Protein AF-A0A845ZCS6-F1 (afdb_monomer)

pLDDT: mean 83.88, std 13.84, range [45.31, 98.06]

Foldseek 3Di:
DVVVVVVVVDPPVLVVQCVVLVVVPDPVSNVVSVVCQQWDADPPDPPPDIDGPDPLVVLLVLLVVLLVLLQLQQDWDDDPNDTDRSADLLRVLLVLLQSFLDDACDPSSLVSNLVVNVVDPHPLLSSLVSLVVVLLCLLVVVCVVVVRPSLVVSCVVCVVVVHDDDSLSSSLRSNLRSVLNLLSLQVVQCVPPVSNVSSQDDQQDDPPDPSHDLCSVVVSQVSLCVVPPCSNCVRCQASLALHASPSHPCVPPDNPNGDNHNYDD

Mean predicted aligned error: 9.73 Å

Structure (mmCIF, N/CA/C/O backbone):
data_AF-A0A845ZCS6-F1
#
_entry.id   AF-A0A845ZCS6-F1
#
loop_
_atom_site.group_PDB
_atom_site.id
_atom_site.type_symbol
_atom_site.label_atom_id
_atom_site.label_alt_id
_atom_site.label_comp_id
_atom_site.label_asym_id
_atom_site.label_entity_id
_atom_site.label_seq_id
_atom_site.pdbx_PDB_ins_code
_atom_site.Cartn_x
_atom_site.Cartn_y
_atom_site.Cartn_z
_atom_site.occupancy
_atom_site.B_iso_or_equiv
_atom_site.auth_seq_id
_atom_site.auth_comp_id
_atom_site.auth_asym_id
_atom_site.auth_atom_id
_atom_site.pdbx_PDB_model_num
ATOM 1 N N . MET A 1 1 ? -34.985 2.100 16.425 1.00 49.16 1 MET A N 1
ATOM 2 C CA . MET A 1 1 ? -33.833 3.033 16.504 1.00 49.16 1 MET A CA 1
ATOM 3 C C . MET A 1 1 ? -32.557 2.268 16.850 1.00 49.16 1 MET A C 1
ATOM 5 O O . MET A 1 1 ? -32.661 1.108 17.227 1.00 49.16 1 MET A O 1
ATOM 9 N N . ILE A 1 2 ? -31.363 2.878 16.731 1.00 48.66 2 ILE A N 1
ATOM 10 C CA . ILE A 1 2 ? -30.102 2.275 17.229 1.00 48.66 2 ILE A CA 1
ATOM 11 C C . ILE A 1 2 ? -30.267 1.845 18.695 1.00 48.66 2 ILE A C 1
ATOM 13 O O . ILE A 1 2 ? -29.890 0.736 19.044 1.00 48.66 2 ILE A O 1
ATOM 17 N N . GLU A 1 3 ? -30.945 2.661 19.503 1.00 50.22 3 GLU A N 1
ATOM 18 C CA . GLU A 1 3 ? -31.277 2.382 20.907 1.00 50.22 3 GLU A CA 1
ATOM 19 C C . GLU A 1 3 ? -32.013 1.052 21.129 1.00 50.22 3 GLU A C 1
ATOM 21 O O . GLU A 1 3 ? -31.669 0.315 22.047 1.00 50.22 3 GLU A O 1
ATOM 26 N N . ASP A 1 4 ? -32.971 0.698 20.271 1.00 55.12 4 ASP A N 1
ATOM 27 C CA . ASP A 1 4 ? -33.732 -0.552 20.418 1.00 55.12 4 ASP A CA 1
ATOM 28 C C . ASP A 1 4 ? -32.855 -1.773 20.109 1.00 55.12 4 ASP A C 1
ATOM 30 O O . ASP A 1 4 ? -32.880 -2.766 20.832 1.00 55.12 4 ASP A O 1
ATOM 34 N N . ARG A 1 5 ? -31.979 -1.655 19.100 1.00 55.28 5 ARG A N 1
ATOM 35 C CA . ARG A 1 5 ? -30.993 -2.697 18.759 1.00 55.28 5 ARG A CA 1
ATOM 36 C C . ARG A 1 5 ? -29.949 -2.879 19.868 1.00 55.28 5 ARG A C 1
ATOM 38 O O . ARG A 1 5 ? -29.459 -3.987 20.070 1.00 55.28 5 ARG A O 1
ATOM 45 N N . LEU A 1 6 ? -29.626 -1.810 20.601 1.00 52.69 6 LEU A N 1
ATOM 46 C CA . LEU A 1 6 ? -28.698 -1.831 21.739 1.00 52.69 6 LEU A CA 1
ATOM 47 C C . LEU A 1 6 ? -29.296 -2.529 22.971 1.00 52.69 6 LEU A C 1
ATOM 49 O O . LEU A 1 6 ? -28.579 -3.209 23.704 1.00 52.69 6 LEU A O 1
ATOM 53 N N . LEU A 1 7 ? -30.610 -2.411 23.190 1.00 54.69 7 LEU A N 1
ATOM 54 C CA . LEU A 1 7 ? -31.315 -3.113 24.269 1.00 54.69 7 LEU A CA 1
ATOM 55 C C . LEU A 1 7 ? -31.497 -4.614 23.970 1.00 54.69 7 LEU A C 1
ATOM 57 O O . LEU A 1 7 ? -31.569 -5.425 24.900 1.00 54.69 7 LEU A O 1
ATOM 61 N N . GLU A 1 8 ? -31.534 -5.001 22.695 1.00 55.47 8 GLU A N 1
ATOM 62 C CA . GLU A 1 8 ? -31.638 -6.399 22.259 1.00 55.47 8 GLU A CA 1
ATOM 63 C C . GLU A 1 8 ? -30.312 -7.175 22.363 1.00 55.47 8 GLU A C 1
ATOM 65 O O . GLU A 1 8 ? -30.335 -8.371 22.641 1.00 55.47 8 GLU A O 1
ATOM 70 N N . GLN A 1 9 ? -29.149 -6.518 22.234 1.00 56.75 9 GLN A N 1
ATOM 71 C CA . GLN A 1 9 ? -27.824 -7.172 22.266 1.00 56.75 9 GLN A CA 1
ATOM 72 C C . GLN A 1 9 ? -27.333 -7.627 23.661 1.00 56.75 9 GLN A C 1
ATOM 74 O O . GLN A 1 9 ? -26.235 -8.164 23.786 1.00 56.75 9 GLN A O 1
ATOM 79 N N . GLY A 1 10 ? -28.142 -7.480 24.715 1.00 51.03 10 GLY A N 1
ATOM 80 C CA . GLY A 1 10 ? -27.969 -8.241 25.963 1.00 51.03 10 GLY A CA 1
ATOM 81 C C . GLY A 1 10 ? -26.904 -7.755 26.958 1.00 51.03 10 GLY A C 1
ATOM 82 O O . GLY A 1 10 ? -26.700 -8.417 27.973 1.00 51.03 10 GLY A O 1
ATOM 83 N N . CYS A 1 11 ? -26.254 -6.607 26.747 1.00 57.38 11 CYS A N 1
ATOM 84 C CA . CYS A 1 11 ? -25.285 -6.086 27.717 1.00 57.38 11 CYS A CA 1
ATOM 85 C C . CYS A 1 11 ? -26.003 -5.384 28.891 1.00 57.38 11 CYS A C 1
ATOM 87 O O . CYS A 1 11 ? -26.455 -4.244 28.769 1.00 57.38 11 CYS A O 1
ATOM 89 N N . GLN A 1 12 ? -26.152 -6.077 30.027 1.00 62.12 12 GLN A N 1
ATOM 90 C CA . GLN A 1 12 ? -26.923 -5.604 31.191 1.00 62.12 12 GLN A CA 1
ATOM 91 C C . GLN A 1 12 ? -26.378 -4.289 31.782 1.00 62.12 12 GLN A C 1
ATOM 93 O O . GLN A 1 12 ? -27.151 -3.430 32.204 1.00 62.12 12 GLN A O 1
ATOM 98 N N . GLU A 1 13 ? -25.059 -4.092 31.756 1.00 60.00 13 GLU A N 1
ATOM 99 C CA . GLU A 1 13 ? -24.417 -2.839 32.181 1.00 60.00 13 GLU A CA 1
ATOM 100 C C . GLU A 1 13 ? -24.820 -1.651 31.301 1.00 60.00 13 GLU A C 1
ATOM 102 O O . GLU A 1 13 ? -25.042 -0.547 31.800 1.00 60.00 13 GLU A O 1
ATOM 107 N N . LEU A 1 14 ? -24.994 -1.886 29.998 1.00 59.12 14 LEU A N 1
ATOM 108 C CA . LEU A 1 14 ? -25.388 -0.859 29.042 1.00 59.12 14 LEU A CA 1
ATOM 109 C C . LEU A 1 14 ? -26.849 -0.437 29.221 1.00 59.12 14 LEU A C 1
ATOM 111 O O . LEU A 1 14 ? -27.163 0.751 29.149 1.00 59.12 14 LEU A O 1
ATOM 115 N N . LYS A 1 15 ? -27.734 -1.400 29.514 1.00 64.75 15 LYS A N 1
ATOM 116 C CA . LYS A 1 15 ? -29.134 -1.114 29.868 1.00 64.75 15 LYS A CA 1
ATOM 117 C C . LYS A 1 15 ? -29.203 -0.192 31.078 1.00 64.75 15 LYS A C 1
ATOM 119 O O . LYS A 1 15 ? -29.859 0.844 31.018 1.00 64.75 15 LYS A O 1
ATOM 124 N N . ASN A 1 16 ? -28.438 -0.515 32.120 1.00 67.69 16 ASN A N 1
ATOM 125 C CA . ASN A 1 16 ? -28.387 0.279 33.344 1.00 67.69 16 ASN A CA 1
ATOM 126 C C . ASN A 1 16 ? -27.821 1.690 33.098 1.00 67.69 16 ASN A C 1
ATOM 128 O O . ASN A 1 16 ? -28.324 2.659 33.663 1.00 67.69 16 ASN A O 1
ATOM 132 N N . LEU A 1 17 ? -26.801 1.838 32.243 1.00 64.94 17 LEU A N 1
ATOM 133 C CA . LEU A 1 17 ? -26.241 3.146 31.877 1.00 64.94 17 LEU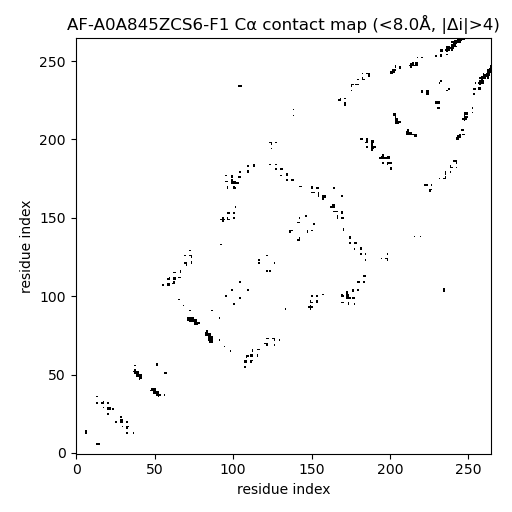 A CA 1
ATOM 134 C C . LEU A 1 17 ? -27.237 4.016 31.097 1.00 64.94 17 LEU A C 1
ATOM 136 O O . LEU A 1 17 ? -27.381 5.200 31.405 1.00 64.94 17 LEU A O 1
ATOM 140 N N . ILE A 1 18 ? -27.950 3.440 30.124 1.00 65.75 18 ILE A N 1
ATOM 141 C CA . ILE A 1 18 ? -28.957 4.153 29.324 1.00 65.75 18 ILE A CA 1
ATOM 142 C C . ILE A 1 18 ? -30.169 4.534 30.187 1.00 65.75 18 ILE A C 1
ATOM 144 O O . ILE A 1 18 ? -30.660 5.660 30.093 1.00 65.75 18 ILE A O 1
ATOM 148 N N . GLU A 1 19 ? -30.640 3.640 31.059 1.00 70.00 19 GLU A N 1
ATOM 149 C CA . GLU A 1 19 ? -31.747 3.929 31.979 1.00 70.00 19 GLU A CA 1
ATOM 150 C C . GLU A 1 19 ? -31.380 5.021 32.992 1.00 70.00 19 GLU A C 1
ATOM 152 O O . GLU A 1 19 ? -32.146 5.971 33.169 1.00 70.00 19 GLU A O 1
ATOM 157 N N . ASN A 1 20 ? -30.179 4.966 33.577 1.00 67.94 20 ASN A N 1
ATOM 158 C CA . ASN A 1 20 ? -29.684 6.016 34.472 1.00 67.94 20 ASN A CA 1
ATOM 159 C C . ASN A 1 20 ? -29.507 7.361 33.748 1.00 67.94 20 ASN A C 1
ATOM 161 O O . ASN A 1 20 ? -29.793 8.418 34.312 1.00 67.94 20 ASN A O 1
ATOM 165 N N . ALA A 1 21 ? -29.061 7.355 32.490 1.00 63.81 21 ALA A N 1
ATOM 166 C CA . ALA A 1 21 ? -28.960 8.568 31.683 1.00 63.81 21 ALA A CA 1
ATOM 167 C C . ALA A 1 21 ? -30.337 9.192 31.397 1.00 63.81 21 ALA A C 1
ATOM 169 O O . ALA A 1 21 ? -30.488 10.411 31.500 1.00 63.81 21 ALA A O 1
ATOM 170 N N . ARG A 1 22 ? -31.354 8.365 31.106 1.00 66.00 22 ARG A N 1
ATOM 171 C CA . ARG A 1 22 ? -32.746 8.801 30.892 1.00 66.00 22 ARG A CA 1
ATOM 172 C C . ARG A 1 22 ? -33.368 9.396 32.157 1.00 66.00 22 ARG A C 1
ATOM 174 O O . ARG A 1 22 ? -34.049 10.415 32.074 1.00 66.00 22 ARG A O 1
ATOM 181 N N . GLN A 1 23 ? -33.097 8.811 33.326 1.00 68.38 23 GLN A N 1
ATOM 182 C CA . GLN A 1 23 ? -33.594 9.324 34.610 1.00 68.38 23 GLN A CA 1
ATOM 183 C C . GLN A 1 23 ? -33.009 10.694 34.977 1.00 68.38 23 GLN A C 1
ATOM 185 O O . GLN A 1 23 ? -33.687 11.503 35.605 1.00 68.38 23 GLN A O 1
ATOM 190 N N . ASN A 1 24 ? -31.780 10.989 34.546 1.00 61.97 24 ASN A N 1
ATOM 191 C CA . ASN A 1 24 ? -31.097 12.237 34.882 1.00 61.97 24 ASN A CA 1
ATOM 192 C C . ASN A 1 24 ? -31.480 13.443 33.996 1.00 61.97 24 ASN A C 1
ATOM 194 O O . ASN A 1 24 ? -30.975 14.534 34.248 1.00 61.97 24 ASN A O 1
ATOM 198 N N . GLN A 1 25 ? -32.341 13.273 32.976 1.00 57.94 25 GLN A N 1
ATOM 199 C CA . GLN A 1 25 ? -32.873 14.319 32.067 1.00 57.94 25 GLN A CA 1
ATOM 200 C C . GLN A 1 25 ? -31.844 15.283 31.433 1.00 57.94 25 GLN A C 1
ATOM 202 O O . GLN A 1 25 ? -32.216 16.296 30.842 1.00 57.94 25 GLN A O 1
ATOM 207 N N . ARG A 1 26 ? -30.543 14.989 31.510 1.00 58.66 26 ARG A N 1
ATOM 208 C CA . ARG A 1 26 ? -29.494 15.779 30.861 1.00 58.66 26 ARG A CA 1
ATOM 209 C C . ARG A 1 26 ? -29.218 15.190 29.489 1.00 58.66 26 ARG A C 1
ATOM 211 O O . ARG A 1 26 ? -28.851 14.022 29.388 1.00 58.66 26 ARG A O 1
ATOM 218 N N . GLU A 1 27 ? -29.323 16.015 28.454 1.00 56.91 27 GLU A N 1
ATOM 219 C CA . GLU A 1 27 ? -28.954 15.662 27.075 1.00 56.91 27 GLU A CA 1
ATOM 220 C C . GLU A 1 27 ? -27.529 15.077 26.995 1.00 56.91 27 GLU A C 1
ATOM 222 O O . GLU A 1 27 ? -27.272 14.117 26.266 1.00 56.91 27 GLU A O 1
ATOM 227 N N . ASP A 1 28 ? -26.621 15.589 27.831 1.00 59.78 28 ASP A N 1
ATOM 228 C CA . ASP A 1 28 ? -25.241 15.109 27.948 1.00 59.78 28 ASP A CA 1
ATOM 229 C C . ASP A 1 28 ? -25.134 13.716 28.577 1.00 59.78 28 ASP A C 1
ATOM 231 O O . ASP A 1 28 ? -24.205 12.978 28.274 1.00 59.78 28 ASP A O 1
ATOM 235 N N . GLY A 1 29 ? -26.081 13.314 29.431 1.00 59.41 29 GLY A N 1
ATOM 236 C CA . GLY A 1 29 ? -26.076 11.993 30.062 1.00 59.41 29 GLY A CA 1
ATOM 237 C C . GLY A 1 29 ? -26.250 10.874 29.038 1.00 59.41 29 GLY A C 1
ATOM 238 O O . GLY A 1 29 ? -25.546 9.867 29.091 1.00 59.41 29 GLY A O 1
ATOM 239 N N . LEU A 1 30 ? -27.141 11.080 28.066 1.00 61.28 30 LEU A N 1
ATOM 240 C CA . LEU A 1 30 ? -27.406 10.113 27.001 1.00 61.28 30 LEU A CA 1
ATOM 241 C C . LEU A 1 30 ? -26.268 10.097 25.970 1.00 61.28 30 LEU A C 1
ATOM 243 O O . LEU A 1 30 ? -25.826 9.025 25.564 1.00 61.28 30 LEU A O 1
ATOM 247 N N . LYS A 1 31 ? -25.716 11.271 25.626 1.00 61.12 31 LYS A N 1
ATOM 248 C CA . LYS A 1 31 ? -24.507 11.387 24.788 1.00 61.12 31 LYS A CA 1
ATOM 249 C C . LYS A 1 31 ? -23.294 10.712 25.432 1.00 61.12 31 LYS A C 1
ATOM 251 O O . LYS A 1 31 ? -22.581 9.987 24.748 1.00 61.12 31 LYS A O 1
ATOM 256 N N . ASN A 1 32 ? -23.090 10.883 26.737 1.00 63.47 32 ASN A N 1
ATOM 257 C CA . ASN A 1 32 ? -21.997 10.249 27.475 1.00 63.47 32 ASN A CA 1
ATOM 258 C C . ASN A 1 32 ? -22.188 8.731 27.603 1.00 63.47 32 ASN A C 1
ATOM 260 O O . ASN A 1 32 ? -21.217 7.990 27.480 1.00 63.47 32 ASN A O 1
ATOM 264 N N . ALA A 1 33 ? -23.423 8.253 27.789 1.00 61.66 33 ALA A N 1
ATOM 265 C CA . ALA A 1 33 ? -23.728 6.821 27.796 1.00 61.66 33 ALA A CA 1
ATOM 266 C C . ALA A 1 33 ? -23.506 6.177 26.415 1.00 61.66 33 ALA A C 1
ATOM 268 O O . ALA A 1 33 ? -22.951 5.086 26.325 1.00 61.66 33 ALA A O 1
ATOM 269 N N . LEU A 1 34 ? -23.874 6.872 25.333 1.00 62.75 34 LEU A N 1
ATOM 270 C CA . LEU A 1 34 ? -23.574 6.439 23.967 1.00 62.75 34 LEU A CA 1
ATOM 271 C C . LEU A 1 34 ? -22.069 6.488 23.679 1.00 62.75 34 LEU A C 1
ATOM 273 O O . LEU A 1 34 ? -21.539 5.557 23.084 1.00 62.75 34 LEU A O 1
ATOM 277 N N . ALA A 1 35 ? -21.352 7.517 24.138 1.00 61.97 35 ALA A N 1
ATOM 278 C CA . ALA A 1 35 ? -19.895 7.581 24.022 1.00 61.97 35 ALA A CA 1
ATOM 279 C C . ALA A 1 35 ? -19.223 6.406 24.750 1.00 61.97 35 ALA A C 1
ATOM 281 O O . ALA A 1 35 ? -18.331 5.781 24.186 1.00 61.97 35 ALA A O 1
ATOM 282 N N . ALA A 1 36 ? -19.713 6.037 25.938 1.00 61.94 36 ALA A N 1
ATOM 283 C CA . ALA A 1 36 ? -19.264 4.864 26.686 1.00 61.94 36 ALA A CA 1
ATOM 284 C C . ALA A 1 36 ? -19.599 3.522 26.007 1.00 61.94 36 ALA A C 1
ATOM 286 O O . ALA A 1 36 ? -19.046 2.510 26.403 1.00 61.94 36 ALA A O 1
ATOM 287 N N . PHE A 1 37 ? -20.465 3.483 24.986 1.00 63.19 37 PHE A N 1
ATOM 288 C CA . PHE A 1 37 ? -20.649 2.289 24.149 1.00 63.19 37 PHE A CA 1
ATOM 289 C C . PHE A 1 37 ? -19.567 2.158 23.080 1.00 63.19 37 PHE A C 1
ATOM 291 O O . PHE A 1 37 ? -19.244 1.055 22.662 1.00 63.19 37 PHE A O 1
ATOM 298 N N . TYR A 1 38 ? -19.023 3.280 22.611 1.00 61.19 38 TYR A N 1
ATOM 299 C CA . TYR A 1 38 ? -17.992 3.284 21.579 1.00 61.19 38 TYR A CA 1
ATOM 300 C C . TYR A 1 38 ? -16.592 3.313 22.160 1.00 61.19 38 TYR A C 1
ATOM 302 O O . TYR A 1 38 ? -15.682 2.871 21.475 1.00 61.19 38 TYR A O 1
ATOM 310 N N . LEU A 1 39 ? -16.416 3.807 23.384 1.00 64.81 39 LEU A N 1
ATOM 311 C CA . LEU A 1 39 ? -15.125 4.111 23.982 1.00 64.81 39 LEU A CA 1
ATOM 312 C C . LEU A 1 39 ? -14.966 3.453 25.361 1.00 64.81 39 LEU A C 1
ATOM 314 O O . LEU A 1 39 ? -15.737 3.739 26.275 1.00 64.81 39 LEU A O 1
ATOM 318 N N . LYS A 1 40 ? -13.939 2.616 25.532 1.00 66.06 40 LYS A N 1
ATOM 319 C CA . LYS A 1 40 ? -13.496 2.078 26.827 1.00 66.06 40 LYS A CA 1
ATOM 320 C C . LYS A 1 40 ? -12.157 2.681 27.230 1.00 66.06 40 LYS A C 1
ATOM 322 O O . LYS A 1 40 ? -11.386 3.134 26.387 1.00 66.06 40 LYS A O 1
ATOM 327 N N . LYS A 1 41 ? -11.841 2.661 28.522 1.00 61.72 41 LYS A N 1
ATOM 328 C CA . LYS A 1 41 ? -10.481 2.960 28.982 1.00 61.72 41 LYS A CA 1
ATOM 329 C C . LYS A 1 41 ? -9.548 1.852 28.485 1.00 61.72 41 LYS A C 1
ATOM 331 O O . LYS A 1 41 ? -9.890 0.679 28.622 1.00 61.72 41 LYS A O 1
ATOM 336 N N . SER A 1 42 ? -8.403 2.215 27.913 1.00 57.47 42 SER A N 1
ATOM 337 C CA . SER A 1 42 ? -7.393 1.220 27.542 1.00 57.47 42 SER A CA 1
ATOM 338 C C . SER A 1 42 ? -6.891 0.501 28.795 1.00 57.47 42 SER A C 1
ATOM 340 O O . SER A 1 42 ? -6.571 1.141 29.799 1.00 57.47 42 SER A O 1
ATOM 342 N N . GLU A 1 43 ? -6.829 -0.828 28.743 1.00 56.47 43 GLU A N 1
ATOM 343 C CA . GLU A 1 43 ? -6.300 -1.653 29.840 1.00 56.47 43 GLU A CA 1
ATOM 344 C C . GLU A 1 43 ? -4.764 -1.648 29.877 1.00 56.47 43 GLU A C 1
ATOM 346 O O . GLU A 1 43 ? -4.167 -1.997 30.894 1.00 56.47 43 GLU A O 1
ATOM 351 N N . THR A 1 44 ? -4.117 -1.236 28.782 1.00 53.09 44 THR A N 1
ATOM 352 C CA . THR A 1 44 ? -2.680 -1.429 28.545 1.00 53.09 44 THR A CA 1
ATOM 353 C C . THR A 1 44 ? -1.877 -0.130 28.445 1.00 53.09 44 THR A C 1
ATOM 355 O O . THR A 1 44 ? -0.652 -0.180 28.547 1.00 53.09 44 THR A O 1
ATOM 358 N N . ALA A 1 45 ? -2.518 1.035 28.296 1.00 50.59 45 ALA A N 1
ATOM 359 C CA . ALA A 1 45 ? -1.831 2.323 28.163 1.00 50.59 45 ALA A CA 1
ATOM 360 C C . ALA A 1 45 ? -1.935 3.217 29.418 1.00 50.59 45 ALA A C 1
ATOM 362 O O . ALA A 1 45 ? -2.942 3.241 30.127 1.00 50.59 45 ALA A O 1
ATOM 363 N N . THR A 1 46 ? -0.869 3.977 29.689 1.00 49.91 46 THR A N 1
ATOM 364 C CA . THR A 1 46 ? -0.783 4.949 30.791 1.00 49.91 46 THR A CA 1
ATOM 365 C C . THR A 1 46 ? -1.787 6.102 30.618 1.00 49.91 46 THR A C 1
ATOM 367 O O . THR A 1 46 ? -2.210 6.417 29.511 1.00 49.91 46 THR A O 1
ATOM 370 N N . ASN A 1 47 ? -2.208 6.678 31.754 1.00 45.31 47 ASN A N 1
ATOM 371 C CA . ASN A 1 47 ? -3.336 7.606 31.960 1.00 45.31 47 ASN A CA 1
ATOM 372 C C . ASN A 1 47 ? -3.868 8.396 30.737 1.00 45.31 47 ASN A C 1
ATOM 374 O O . ASN A 1 47 ? -3.143 9.168 30.119 1.00 45.31 47 ASN A O 1
ATOM 378 N N . ASN A 1 48 ? -5.196 8.311 30.543 1.00 55.94 48 ASN A N 1
ATOM 379 C CA . ASN A 1 48 ? -6.056 8.996 29.553 1.00 55.94 48 ASN A CA 1
ATOM 380 C C . ASN A 1 48 ? -6.131 8.410 28.130 1.00 55.94 48 ASN A C 1
ATOM 382 O O . ASN A 1 48 ? -6.688 9.049 27.239 1.00 55.94 48 ASN A O 1
ATOM 386 N N . SER A 1 49 ? -5.671 7.182 27.909 1.00 56.62 49 SER A N 1
ATOM 387 C CA . SER A 1 49 ? -5.910 6.442 26.665 1.00 56.62 49 SER A CA 1
ATOM 388 C C . SER A 1 49 ? -7.325 5.847 26.603 1.00 56.62 49 SER A C 1
ATOM 390 O O . SER A 1 49 ? -7.841 5.263 27.564 1.00 56.62 49 SER A O 1
ATOM 392 N N . VAL A 1 50 ? -7.955 5.996 25.439 1.00 63.12 50 VAL A N 1
ATOM 393 C CA . VAL A 1 50 ? -9.312 5.525 25.154 1.00 63.12 50 VAL A CA 1
ATOM 394 C C . VAL A 1 50 ? -9.259 4.591 23.945 1.00 63.12 50 VAL A C 1
ATOM 396 O O . VAL A 1 50 ? -8.636 4.920 22.940 1.00 63.12 50 VAL A O 1
ATOM 399 N N . GLU A 1 51 ? -9.892 3.428 24.045 1.00 62.78 51 GLU A N 1
ATOM 400 C CA . GLU A 1 51 ? -9.991 2.413 22.992 1.00 62.78 51 GLU A CA 1
ATOM 401 C C . GLU A 1 51 ? -11.423 2.296 22.486 1.00 62.78 51 GLU A C 1
ATOM 403 O O . GLU A 1 51 ? -12.368 2.518 23.241 1.00 62.78 51 GLU A O 1
ATOM 408 N N . PHE A 1 52 ? -11.604 1.880 21.232 1.00 67.56 52 PHE A N 1
ATOM 409 C CA . PHE A 1 52 ? -12.941 1.574 20.740 1.00 67.56 52 PHE A CA 1
ATOM 410 C C . PHE A 1 52 ? -13.458 0.242 21.308 1.00 67.56 52 PHE A C 1
ATOM 412 O O . PHE A 1 52 ? -12.744 -0.759 21.302 1.00 67.56 52 PHE A O 1
ATOM 419 N N . PHE A 1 53 ? -14.717 0.197 21.746 1.00 64.31 53 PHE A N 1
ATOM 420 C CA . PHE A 1 53 ? -15.394 -1.045 22.157 1.00 64.31 53 PHE A CA 1
ATOM 421 C C . PHE A 1 53 ? -15.579 -2.017 20.986 1.00 64.31 53 PHE A C 1
ATOM 423 O O . PHE A 1 53 ? -15.452 -3.229 21.151 1.00 64.31 53 PHE A O 1
ATOM 430 N N . HIS A 1 54 ? -15.857 -1.484 19.793 1.00 69.62 54 HIS A N 1
ATOM 431 C CA . HIS A 1 54 ? -16.039 -2.270 18.577 1.00 69.62 54 HIS A CA 1
ATOM 432 C C . HIS A 1 54 ? -14.887 -2.035 17.604 1.00 69.62 54 HIS A C 1
ATOM 434 O O . HIS A 1 54 ? -14.764 -0.953 17.028 1.00 69.62 54 HIS A O 1
ATOM 440 N N . LYS A 1 55 ? -14.083 -3.082 17.375 1.00 75.88 55 LYS A N 1
ATOM 441 C CA . LYS A 1 55 ? -12.966 -3.083 16.416 1.00 75.88 55 LYS A CA 1
ATOM 442 C C . LYS A 1 55 ? -13.398 -2.576 15.031 1.00 75.88 55 LYS A C 1
ATOM 444 O O . LYS A 1 55 ? -12.786 -1.652 14.507 1.00 75.88 55 LYS A O 1
ATOM 449 N N . SER A 1 56 ? -14.520 -3.083 14.520 1.00 77.19 56 SER A N 1
ATOM 450 C CA . SER A 1 56 ? -15.081 -2.705 13.215 1.00 77.19 56 SER A CA 1
ATOM 451 C C . SER A 1 56 ? -15.451 -1.227 13.095 1.00 77.19 56 SER A C 1
ATOM 453 O O . SER A 1 56 ? -15.358 -0.653 12.013 1.00 77.19 56 SER A O 1
ATOM 455 N N . PHE A 1 57 ? -15.851 -0.585 14.196 1.00 79.44 57 PHE A N 1
ATOM 456 C CA . PHE A 1 57 ? -16.157 0.843 14.192 1.00 79.44 57 PHE A CA 1
ATOM 457 C C . PHE A 1 57 ? -14.883 1.689 14.104 1.00 79.44 57 PHE A C 1
ATOM 459 O O . PHE A 1 57 ? -14.841 2.650 13.339 1.00 79.44 57 PHE A O 1
ATOM 466 N N . GLY A 1 58 ? -13.827 1.304 14.829 1.00 78.69 58 GLY A N 1
ATOM 467 C CA . GLY A 1 58 ? -12.512 1.939 14.708 1.00 78.69 58 GLY A CA 1
ATOM 468 C C . GLY A 1 58 ? -11.927 1.799 13.298 1.00 78.69 58 GLY A C 1
ATOM 469 O O . GLY A 1 58 ? -11.435 2.776 12.740 1.00 78.69 58 GLY A O 1
ATOM 470 N N . GLU A 1 59 ? -12.054 0.615 12.693 1.00 87.56 59 GLU A N 1
ATOM 471 C CA . GLU A 1 59 ? -11.633 0.345 11.310 1.00 87.56 59 GLU A CA 1
ATOM 472 C C . GLU A 1 59 ? -12.401 1.201 10.295 1.00 87.56 59 GLU A C 1
ATOM 474 O O . GLU A 1 59 ? -11.798 1.805 9.409 1.00 87.56 59 GLU A O 1
ATOM 479 N N . PHE A 1 60 ? -13.720 1.330 10.462 1.00 87.62 60 PHE A N 1
ATOM 480 C CA . PHE A 1 60 ? -14.540 2.205 9.627 1.00 87.62 60 PHE A CA 1
ATOM 481 C C . PHE A 1 60 ? -14.145 3.685 9.759 1.00 87.62 60 PHE A C 1
ATOM 483 O O . PHE A 1 60 ? -14.043 4.388 8.755 1.00 87.62 60 PHE A O 1
ATOM 490 N N . LEU A 1 61 ? -13.908 4.178 10.982 1.00 84.56 61 LEU A N 1
ATOM 491 C CA . LEU A 1 61 ? -13.473 5.562 11.199 1.00 84.56 61 LEU A CA 1
ATOM 492 C C . LEU A 1 61 ? -12.080 5.826 10.617 1.00 84.56 61 LEU A C 1
ATOM 494 O O . LEU A 1 61 ? -11.857 6.897 10.054 1.00 84.56 61 LEU A O 1
ATOM 498 N N . CYS A 1 62 ? -11.173 4.851 10.718 1.00 87.81 62 CYS A N 1
ATOM 499 C CA . CYS A 1 62 ? -9.868 4.890 10.064 1.00 87.81 62 CYS A CA 1
ATOM 500 C C . CYS A 1 62 ? -10.038 5.046 8.546 1.00 87.81 62 CYS A C 1
ATOM 502 O O . CYS A 1 62 ? -9.563 6.027 7.978 1.00 87.81 62 CYS A O 1
ATOM 504 N N . ALA A 1 63 ? -10.819 4.163 7.916 1.00 92.00 63 ALA A N 1
ATOM 505 C CA . ALA A 1 63 ? -11.109 4.228 6.487 1.00 92.00 63 ALA A CA 1
ATOM 506 C C . ALA A 1 63 ? -11.735 5.569 6.075 1.00 92.00 63 ALA A C 1
ATOM 508 O O . ALA A 1 63 ? -11.285 6.193 5.118 1.00 92.00 63 ALA A O 1
ATOM 509 N N . LYS A 1 64 ? -12.721 6.068 6.830 1.00 89.81 64 LYS A N 1
ATOM 510 C CA . LYS A 1 64 ? -13.342 7.373 6.566 1.00 89.81 64 LYS A CA 1
ATOM 511 C C . LYS A 1 64 ? -12.323 8.510 6.605 1.00 89.81 64 LYS A C 1
ATOM 513 O O . LYS A 1 64 ? -12.309 9.342 5.704 1.00 89.81 64 LYS A O 1
ATOM 518 N N . ARG A 1 65 ? -11.447 8.527 7.614 1.00 89.38 65 ARG A N 1
ATOM 519 C CA . ARG A 1 65 ? -10.389 9.536 7.714 1.00 89.38 65 ARG A CA 1
ATOM 520 C C . ARG A 1 65 ? -9.426 9.464 6.530 1.00 89.38 65 ARG A C 1
ATOM 522 O O . ARG A 1 65 ? -8.964 10.500 6.063 1.00 89.38 65 ARG A O 1
ATOM 529 N N . MET A 1 66 ? -9.111 8.263 6.052 1.00 92.81 66 MET A N 1
ATOM 530 C CA . MET A 1 66 ? -8.249 8.088 4.884 1.00 92.81 66 MET A CA 1
ATOM 531 C C . MET A 1 66 ? -8.896 8.668 3.624 1.00 92.81 66 MET A C 1
ATOM 533 O O . MET A 1 66 ? -8.237 9.433 2.930 1.00 92.81 66 MET A O 1
ATOM 537 N N . VAL A 1 67 ? -10.179 8.390 3.373 1.00 93.44 67 VAL A N 1
ATOM 538 C CA . VAL A 1 67 ? -10.923 8.914 2.209 1.00 93.44 67 VAL A CA 1
ATOM 539 C C . VAL A 1 67 ? -10.866 10.436 2.140 1.00 93.44 67 VAL A C 1
ATOM 541 O O . VAL A 1 67 ? -10.515 10.959 1.091 1.00 93.44 67 VAL A O 1
ATOM 544 N N . GLU A 1 68 ? -11.108 11.126 3.259 1.00 88.81 68 GLU A N 1
ATOM 545 C CA . GLU A 1 68 ? -11.046 12.597 3.325 1.00 88.81 68 GLU A CA 1
ATOM 546 C C . GLU A 1 68 ? -9.689 13.141 2.846 1.00 88.81 68 GLU A C 1
ATOM 548 O O . GLU A 1 68 ? -9.630 14.156 2.167 1.00 88.81 68 GLU A O 1
ATOM 553 N N . ASN A 1 69 ? -8.581 12.463 3.169 1.00 88.62 69 ASN A N 1
ATOM 554 C CA . ASN A 1 69 ? -7.257 12.902 2.715 1.00 88.62 69 ASN A CA 1
ATOM 555 C C . ASN A 1 69 ? -6.991 12.497 1.256 1.00 88.62 69 ASN A C 1
ATOM 557 O O . ASN A 1 69 ? -6.336 13.231 0.526 1.00 88.62 69 ASN A O 1
ATOM 561 N N . LEU A 1 70 ? -7.477 11.331 0.814 1.00 92.75 70 LEU A N 1
ATOM 562 C CA . LEU A 1 70 ? -7.309 10.875 -0.571 1.00 92.75 70 LEU A CA 1
ATOM 563 C C . LEU A 1 70 ? -8.153 11.702 -1.558 1.00 92.75 70 LEU A C 1
ATOM 565 O O . LEU A 1 70 ? -7.753 11.845 -2.713 1.00 92.75 70 LEU A O 1
ATOM 569 N N . GLU A 1 71 ? -9.274 12.275 -1.112 1.00 90.06 71 GLU A N 1
ATOM 570 C CA . GLU A 1 71 ? -10.084 13.244 -1.863 1.00 90.06 71 GLU A CA 1
ATOM 571 C C . GLU A 1 71 ? -9.253 14.459 -2.278 1.00 90.06 71 GLU A C 1
ATOM 573 O O . GLU A 1 71 ? -9.129 14.728 -3.481 1.00 90.06 71 GLU A O 1
ATOM 578 N N . ASP A 1 72 ? -8.578 15.089 -1.312 1.00 87.50 72 ASP A N 1
ATOM 579 C CA . ASP A 1 72 ? -7.703 16.248 -1.523 1.00 87.50 72 ASP A CA 1
ATOM 580 C C . ASP A 1 72 ? -6.593 15.963 -2.554 1.00 87.50 72 ASP A C 1
ATOM 582 O O . ASP A 1 72 ? -6.192 16.842 -3.326 1.00 87.50 72 ASP A O 1
ATOM 586 N N . LEU A 1 73 ? -6.104 14.715 -2.626 1.00 89.00 73 LEU A N 1
ATOM 587 C CA . LEU A 1 73 ? -5.090 14.312 -3.607 1.00 89.00 73 LEU A CA 1
ATOM 588 C C . LEU A 1 73 ? -5.607 14.348 -5.052 1.00 89.00 73 LEU A C 1
ATOM 590 O O . LEU A 1 73 ? -4.803 14.388 -5.987 1.00 89.00 73 LEU A O 1
ATOM 594 N N . THR A 1 74 ? -6.917 14.318 -5.275 1.00 89.62 74 THR A N 1
ATOM 595 C CA . THR A 1 74 ? -7.490 14.304 -6.630 1.00 89.62 74 THR A CA 1
ATOM 596 C C . THR A 1 74 ? -7.961 15.668 -7.113 1.00 89.62 74 THR A C 1
ATOM 598 O O . THR A 1 74 ? -8.186 15.849 -8.318 1.00 89.62 74 THR A O 1
ATOM 601 N N . GLU A 1 75 ? -8.059 16.642 -6.209 1.00 87.44 75 GLU A N 1
ATOM 602 C CA . GLU A 1 75 ? -8.518 17.981 -6.538 1.00 87.44 75 GLU A CA 1
ATOM 603 C C . GLU A 1 75 ? -7.527 18.714 -7.447 1.00 87.44 75 GLU A C 1
ATOM 605 O O . GLU A 1 75 ? -6.302 18.688 -7.275 1.00 87.44 75 GLU A O 1
ATOM 610 N N . LYS A 1 76 ? -8.076 19.398 -8.452 1.00 84.25 76 LYS A N 1
ATOM 611 C CA . LYS A 1 76 ? -7.321 20.231 -9.388 1.00 84.25 76 LYS A CA 1
ATOM 612 C C . LYS A 1 76 ? -7.740 21.677 -9.201 1.00 84.25 76 LYS A C 1
ATOM 614 O O . LYS A 1 76 ? -8.924 21.978 -9.087 1.00 84.25 76 LYS A O 1
ATOM 619 N N . THR A 1 77 ? -6.765 22.573 -9.225 1.00 78.31 77 THR A N 1
ATOM 620 C CA . THR A 1 77 ? -6.996 24.013 -9.258 1.00 78.31 77 THR A CA 1
ATOM 621 C C . THR A 1 77 ? -6.622 24.567 -10.620 1.00 78.31 77 THR A C 1
ATOM 623 O O . THR A 1 77 ? -5.589 24.220 -11.195 1.00 78.31 77 THR A O 1
ATOM 626 N N . GLU A 1 78 ? -7.461 25.462 -11.128 1.00 75.00 78 GLU A N 1
ATOM 627 C CA . GLU A 1 78 ? -7.151 26.251 -12.310 1.00 75.00 78 GLU A CA 1
ATOM 628 C C . GLU A 1 78 ? -6.681 27.636 -11.886 1.00 75.00 78 GLU A C 1
ATOM 630 O O . GLU A 1 78 ? -7.412 28.416 -11.273 1.00 75.00 78 GLU A O 1
ATOM 635 N N . ARG A 1 79 ? -5.432 27.963 -12.219 1.00 69.00 79 ARG A N 1
ATOM 636 C CA . ARG A 1 79 ? -4.902 29.320 -12.075 1.00 69.00 79 ARG A CA 1
ATOM 637 C C . ARG A 1 79 ? -4.269 29.735 -13.391 1.00 69.00 79 ARG A C 1
ATOM 639 O O . ARG A 1 79 ? -3.337 29.097 -13.866 1.00 69.00 79 ARG A O 1
ATOM 646 N N . ARG A 1 80 ? -4.760 30.839 -13.968 1.00 69.88 80 ARG A N 1
ATOM 647 C CA . ARG A 1 80 ? -4.221 31.446 -15.204 1.00 69.88 80 ARG A CA 1
ATOM 648 C C . ARG A 1 80 ? -4.152 30.468 -16.396 1.00 69.88 80 ARG A C 1
ATOM 650 O O . ARG A 1 80 ? -3.184 30.489 -17.146 1.00 69.88 80 ARG A O 1
ATOM 657 N N . GLY A 1 81 ? -5.158 29.605 -16.555 1.00 71.56 81 GLY A N 1
ATOM 658 C CA . GLY A 1 81 ? -5.226 28.629 -17.653 1.00 71.56 81 GLY A CA 1
ATOM 659 C C . GLY A 1 81 ? -4.323 27.398 -17.494 1.00 71.56 81 GLY A C 1
ATOM 660 O O . GLY A 1 81 ? -4.327 26.542 -18.371 1.00 71.56 81 GLY A O 1
ATOM 661 N N . GLN A 1 82 ? -3.573 27.283 -16.391 1.00 72.00 82 GLN A N 1
ATOM 662 C CA . GLN A 1 82 ? -2.863 26.057 -16.022 1.00 72.00 82 GLN A CA 1
ATOM 663 C C . GLN A 1 82 ? -3.674 25.273 -14.989 1.00 72.00 82 GLN A C 1
ATOM 665 O O . GLN A 1 82 ? -4.049 25.806 -13.940 1.00 72.00 82 GLN A O 1
ATOM 670 N N . VAL A 1 83 ? -3.920 24.001 -15.303 1.00 75.06 83 VAL A N 1
ATOM 671 C CA . VAL A 1 83 ? -4.550 23.026 -14.412 1.00 75.06 83 VAL A CA 1
ATOM 672 C C . VAL A 1 83 ? -3.441 22.340 -13.618 1.00 75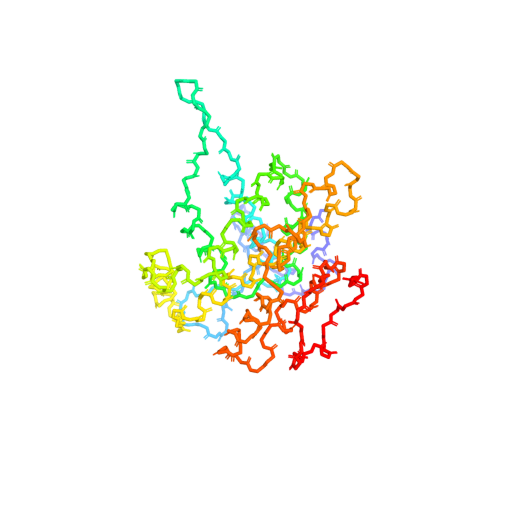.06 83 VAL A C 1
ATOM 674 O O . VAL A 1 83 ? -2.686 21.547 -14.176 1.00 75.06 83 VAL A O 1
ATOM 677 N N . ASN A 1 84 ? -3.347 22.629 -12.323 1.00 81.44 84 ASN A N 1
ATOM 678 C CA . ASN A 1 84 ? -2.402 21.979 -11.414 1.00 81.44 84 ASN A CA 1
ATOM 679 C C . ASN A 1 84 ? -3.162 21.202 -10.340 1.00 81.44 84 ASN A C 1
ATOM 681 O O . ASN A 1 84 ? -4.279 21.569 -9.977 1.00 81.44 84 ASN A O 1
ATOM 685 N N . TYR A 1 85 ? -2.558 20.147 -9.795 1.00 84.75 85 TYR A N 1
ATOM 686 C CA . TYR A 1 85 ? -3.110 19.504 -8.603 1.00 84.75 85 TYR A CA 1
ATOM 687 C C . TYR A 1 85 ? -3.100 20.479 -7.424 1.00 84.75 85 TYR A C 1
ATOM 689 O O . TYR A 1 85 ? -2.159 21.260 -7.269 1.00 84.75 85 TYR A O 1
ATOM 697 N N . PHE A 1 86 ? -4.157 20.444 -6.612 1.00 83.50 86 PHE A N 1
ATOM 698 C CA . PHE A 1 86 ? -4.230 21.213 -5.371 1.00 83.50 86 PHE A CA 1
ATOM 699 C C . PHE A 1 86 ? -3.088 20.816 -4.425 1.00 83.50 86 PHE A C 1
ATOM 701 O O . PHE A 1 86 ? -2.383 21.670 -3.888 1.00 83.50 86 PHE A O 1
ATOM 708 N N . VAL A 1 87 ? -2.854 19.508 -4.309 1.00 86.62 87 VAL A N 1
ATOM 709 C CA . VAL A 1 87 ? -1.746 18.918 -3.557 1.00 86.62 87 VAL A CA 1
ATOM 710 C C . VAL A 1 87 ? -0.551 18.678 -4.484 1.00 86.62 87 VAL A C 1
ATOM 712 O O . VAL A 1 87 ? -0.679 17.942 -5.461 1.00 86.62 87 VAL A O 1
ATOM 715 N N . SER A 1 88 ? 0.616 19.251 -4.176 1.00 90.81 88 SER A N 1
ATOM 716 C CA . SER A 1 88 ? 1.870 19.006 -4.915 1.00 90.81 88 SER A CA 1
ATOM 717 C C . SER A 1 88 ? 2.405 17.584 -4.698 1.00 90.81 88 SER A C 1
ATOM 719 O O . SER A 1 88 ? 1.961 16.894 -3.785 1.00 90.81 88 SER A O 1
ATOM 721 N N . ASP A 1 89 ? 3.371 17.134 -5.504 1.00 90.06 89 ASP A N 1
ATOM 722 C CA . ASP A 1 89 ? 3.964 15.792 -5.349 1.00 90.06 89 ASP A CA 1
ATOM 723 C C . ASP A 1 89 ? 4.646 15.614 -3.986 1.00 90.06 89 ASP A C 1
ATOM 725 O O . ASP A 1 89 ? 4.362 14.648 -3.284 1.00 90.06 89 ASP A O 1
ATOM 729 N N . LYS A 1 90 ? 5.425 16.606 -3.537 1.00 90.31 90 LYS A N 1
ATOM 730 C CA . LYS A 1 90 ? 6.060 16.578 -2.208 1.00 90.31 90 LYS A CA 1
ATOM 731 C C . LYS A 1 90 ? 5.044 16.530 -1.060 1.00 90.31 90 LYS A C 1
ATOM 733 O O . LYS A 1 90 ? 5.259 15.882 -0.038 1.00 90.31 90 LYS A O 1
ATOM 738 N N . GLU A 1 91 ? 3.923 17.236 -1.205 1.00 91.50 91 GLU A N 1
ATOM 739 C CA . GLU A 1 91 ? 2.864 17.200 -0.195 1.00 91.50 91 GLU A CA 1
ATOM 740 C C . GLU A 1 91 ? 2.089 15.875 -0.236 1.00 91.50 91 GLU A C 1
ATOM 742 O O . GLU A 1 91 ? 1.722 15.363 0.819 1.00 91.50 91 GLU A O 1
ATOM 747 N N . LEU A 1 92 ? 1.909 15.271 -1.416 1.00 93.81 92 LEU A N 1
ATOM 748 C CA . LEU A 1 92 ? 1.352 13.925 -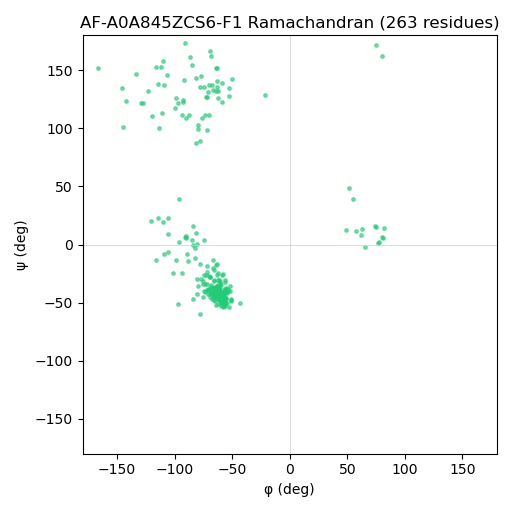1.534 1.00 93.81 92 LEU A CA 1
ATOM 749 C C . LEU A 1 92 ? 2.232 12.905 -0.821 1.00 93.81 92 LEU A C 1
ATOM 751 O O . LEU A 1 92 ? 1.709 12.127 -0.034 1.00 93.81 92 LEU A O 1
ATOM 755 N N . GLU A 1 93 ? 3.547 12.927 -1.038 1.00 94.75 93 GLU A N 1
ATOM 756 C CA . GLU A 1 93 ? 4.485 12.028 -0.353 1.00 94.75 93 GLU A CA 1
ATOM 757 C C . GLU A 1 93 ? 4.330 12.152 1.167 1.00 94.75 93 GLU A C 1
ATOM 759 O O . GLU A 1 93 ? 4.176 11.156 1.877 1.00 94.75 93 GLU A O 1
ATOM 764 N N . ARG A 1 94 ? 4.256 13.390 1.674 1.00 93.06 94 ARG A N 1
ATOM 765 C CA . ARG A 1 94 ? 4.008 13.669 3.093 1.00 93.06 94 ARG A CA 1
ATOM 766 C C . ARG A 1 94 ? 2.699 13.062 3.594 1.00 93.06 94 ARG A C 1
ATOM 768 O O . ARG A 1 94 ? 2.683 12.501 4.690 1.00 93.06 94 ARG A O 1
ATOM 775 N N . GLN A 1 95 ? 1.611 13.217 2.846 1.00 92.94 95 GLN A N 1
ATOM 776 C CA . GLN A 1 95 ? 0.303 12.686 3.230 1.00 92.94 95 GLN A CA 1
ATOM 777 C C . GLN A 1 95 ? 0.267 11.160 3.153 1.00 92.94 95 GLN A C 1
ATOM 779 O O . GLN A 1 95 ? -0.263 10.525 4.058 1.00 92.94 95 GLN A O 1
ATOM 784 N N . VAL A 1 96 ? 0.899 10.558 2.146 1.00 96.06 96 VAL A N 1
ATOM 785 C CA . VAL A 1 96 ? 1.003 9.102 2.004 1.00 96.06 96 VAL A CA 1
ATOM 786 C C . VAL A 1 96 ? 1.748 8.493 3.196 1.00 96.06 96 VAL A C 1
ATOM 788 O O . VAL A 1 96 ? 1.220 7.579 3.825 1.00 96.06 96 VAL A O 1
ATOM 791 N N . TYR A 1 97 ? 2.897 9.041 3.605 1.00 95.00 97 TYR A N 1
ATOM 792 C CA . TYR A 1 97 ? 3.581 8.583 4.824 1.00 95.00 97 TYR A CA 1
ATOM 793 C C . TYR A 1 97 ? 2.758 8.814 6.099 1.00 95.00 97 TYR A C 1
ATOM 795 O O . TYR A 1 97 ? 2.798 7.998 7.024 1.00 95.00 97 TYR A O 1
ATOM 803 N N . ASP A 1 98 ? 2.003 9.913 6.182 1.00 91.50 98 ASP A N 1
ATOM 804 C CA . ASP A 1 98 ? 1.143 10.168 7.340 1.00 91.50 98 ASP A CA 1
ATOM 805 C C . ASP A 1 98 ? 0.006 9.144 7.450 1.00 91.50 98 ASP A C 1
ATOM 807 O O . ASP A 1 98 ? -0.237 8.627 8.543 1.00 91.50 98 ASP A O 1
ATOM 811 N N . LEU A 1 99 ? -0.627 8.793 6.331 1.00 91.94 99 LEU A N 1
ATOM 812 C CA . LEU A 1 99 ? -1.740 7.846 6.281 1.00 91.94 99 LEU A CA 1
ATOM 813 C C . LEU A 1 99 ? -1.287 6.393 6.429 1.00 91.94 99 LEU A C 1
ATOM 815 O O . LEU A 1 99 ? -1.885 5.636 7.187 1.00 91.94 99 LEU A O 1
ATOM 819 N N . PHE A 1 100 ? -0.231 6.007 5.716 1.00 94.75 100 PHE A N 1
ATOM 820 C CA . PHE A 1 100 ? 0.126 4.604 5.512 1.00 94.75 100 PHE A CA 1
ATOM 821 C C . PHE A 1 100 ? 1.382 4.162 6.267 1.00 94.75 100 PHE A C 1
ATOM 823 O O . PHE A 1 100 ? 1.668 2.968 6.327 1.00 94.75 100 PHE A O 1
ATOM 830 N N . GLY A 1 101 ? 2.116 5.089 6.888 1.00 91.50 101 GLY A N 1
ATOM 831 C CA . GLY A 1 101 ? 3.373 4.795 7.581 1.00 91.50 101 GLY A CA 1
ATOM 832 C C . GLY A 1 101 ? 3.235 4.236 8.995 1.00 91.50 101 GLY A C 1
ATOM 833 O O . GLY A 1 101 ? 4.223 4.185 9.725 1.00 91.50 101 GLY A O 1
ATOM 834 N N . TYR A 1 102 ? 2.030 3.861 9.431 1.00 86.62 102 TYR A N 1
ATOM 835 C CA . TYR A 1 102 ? 1.829 3.203 10.720 1.00 86.62 102 TYR A CA 1
ATOM 836 C C . TYR A 1 102 ? 0.754 2.128 10.655 1.00 86.62 102 TYR A C 1
ATOM 838 O O . TYR A 1 102 ? -0.402 2.413 10.354 1.00 86.62 102 TYR A O 1
ATOM 846 N N . GLY A 1 103 ? 1.140 0.912 11.038 1.00 83.00 103 GLY A N 1
ATOM 847 C CA . GLY A 1 103 ? 0.241 -0.232 11.037 1.00 83.00 103 GLY A CA 1
ATOM 848 C C . GLY A 1 103 ? -0.034 -0.767 9.633 1.00 83.00 103 GLY A C 1
ATOM 849 O O . GLY A 1 103 ? 0.384 -0.208 8.622 1.00 83.00 103 GLY A O 1
ATOM 850 N N . LEU A 1 104 ? -0.712 -1.908 9.597 1.00 85.00 104 LEU A N 1
ATOM 851 C CA . LEU A 1 104 ? -1.098 -2.575 8.360 1.00 85.00 104 LEU A CA 1
ATOM 852 C C . LEU A 1 104 ? -2.486 -2.112 7.943 1.00 85.00 104 LEU A C 1
ATOM 854 O O . LEU A 1 104 ? -3.376 -2.001 8.790 1.00 85.00 104 LEU A O 1
ATOM 858 N N . LEU A 1 105 ? -2.685 -1.926 6.642 1.00 91.25 105 LEU A N 1
ATOM 859 C CA . LEU A 1 105 ? -4.014 -1.798 6.075 1.00 91.25 105 LEU A CA 1
ATOM 860 C C . LEU A 1 105 ? -4.685 -3.177 6.114 1.00 91.25 105 LEU A C 1
ATOM 862 O O . LEU A 1 105 ? -4.392 -4.049 5.299 1.00 91.25 105 LEU A O 1
ATOM 866 N N . THR A 1 106 ? -5.528 -3.412 7.120 1.00 91.69 106 THR A N 1
ATOM 867 C CA . THR A 1 106 ? -6.234 -4.693 7.257 1.00 91.69 106 THR A CA 1
ATOM 868 C C . THR A 1 106 ? -7.269 -4.864 6.147 1.00 91.69 106 THR A C 1
ATOM 870 O O . THR A 1 106 ? -7.694 -3.884 5.534 1.00 91.69 106 THR A O 1
ATOM 873 N N . VAL A 1 107 ? -7.721 -6.101 5.917 1.00 91.56 107 VAL A N 1
ATOM 874 C CA . VAL A 1 107 ? -8.788 -6.401 4.941 1.00 91.56 107 VAL A CA 1
ATOM 875 C C . VAL A 1 107 ? -10.043 -5.590 5.231 1.00 91.56 107 VAL A C 1
ATOM 877 O O . VAL A 1 107 ? -10.676 -5.072 4.317 1.00 91.56 107 VAL A O 1
ATOM 880 N N . GLU A 1 108 ? -10.395 -5.444 6.508 1.00 92.50 108 GLU A N 1
ATOM 881 C CA . GLU A 1 108 ? -11.567 -4.689 6.927 1.00 92.50 108 GLU A CA 1
ATOM 882 C C . GLU A 1 108 ? -11.420 -3.201 6.596 1.00 92.50 108 GLU A C 1
ATOM 884 O O . GLU A 1 108 ? -12.329 -2.616 6.006 1.00 92.50 108 GLU A O 1
ATOM 889 N N . VAL A 1 109 ? -10.272 -2.587 6.919 1.00 93.06 109 VAL A N 1
ATOM 890 C CA . VAL A 1 109 ? -10.028 -1.170 6.606 1.00 93.06 109 VAL A CA 1
ATOM 891 C C . VAL A 1 109 ? -9.958 -0.952 5.097 1.00 93.06 109 VAL A C 1
ATOM 893 O O . VAL A 1 109 ? -10.590 -0.017 4.615 1.00 93.06 109 VAL A O 1
ATOM 896 N N . ALA A 1 110 ? -9.260 -1.812 4.349 1.00 95.19 110 ALA A N 1
ATOM 897 C CA . ALA A 1 110 ? -9.188 -1.749 2.888 1.00 95.19 110 ALA A CA 1
ATOM 898 C C . ALA A 1 110 ? -10.584 -1.847 2.250 1.00 95.19 110 ALA A C 1
ATOM 900 O O . ALA A 1 110 ? -10.954 -1.001 1.436 1.00 95.19 110 ALA A O 1
ATOM 901 N N . GLY A 1 111 ? -11.407 -2.799 2.701 1.00 94.44 111 GLY A N 1
ATOM 902 C CA . GLY A 1 111 ? -12.775 -2.970 2.218 1.00 94.44 111 GLY A CA 1
ATOM 903 C C . GLY A 1 111 ? -13.670 -1.762 2.510 1.00 94.44 111 GLY A C 1
ATOM 904 O O . GLY A 1 111 ? -14.397 -1.301 1.626 1.00 94.44 111 GLY A O 1
ATOM 905 N N . TYR A 1 112 ? -13.606 -1.194 3.723 1.00 94.75 112 TYR A N 1
ATOM 906 C CA . TYR A 1 112 ? -14.332 0.043 4.036 1.00 94.75 112 TYR A CA 1
ATOM 907 C C . TYR A 1 112 ? -13.820 1.231 3.220 1.00 94.75 112 TYR A C 1
ATOM 909 O O . TYR A 1 112 ? -14.629 2.014 2.725 1.00 94.75 112 TYR A O 1
ATOM 917 N N . LEU A 1 113 ? -12.500 1.359 3.074 1.00 95.56 113 LEU A N 1
ATOM 918 C CA . LEU A 1 113 ? -11.849 2.424 2.319 1.00 95.56 113 LEU A CA 1
ATOM 919 C C . LEU A 1 113 ? -12.326 2.414 0.868 1.00 95.56 113 LEU A C 1
ATOM 921 O O . LEU A 1 113 ? -12.817 3.433 0.388 1.00 95.56 113 LEU A O 1
ATOM 925 N N . MET A 1 114 ? -12.293 1.257 0.207 1.00 95.88 114 MET A N 1
ATOM 926 C CA . MET A 1 114 ? -12.801 1.109 -1.155 1.00 95.88 114 MET A CA 1
ATOM 927 C C . MET A 1 114 ? -14.291 1.412 -1.263 1.00 95.88 114 MET A C 1
ATOM 929 O O . MET A 1 114 ? -14.704 2.177 -2.132 1.00 95.88 114 MET A O 1
ATOM 933 N N . ALA A 1 115 ? -15.111 0.873 -0.357 1.00 95.19 115 ALA A N 1
ATOM 934 C CA . ALA A 1 115 ? -16.549 1.124 -0.371 1.00 95.19 115 ALA A CA 1
ATOM 935 C C . ALA A 1 115 ? -16.899 2.612 -0.189 1.00 95.19 115 ALA A C 1
ATOM 937 O O . ALA A 1 115 ? -17.931 3.064 -0.687 1.00 95.19 115 ALA A O 1
ATOM 938 N N . LEU A 1 116 ? -16.072 3.364 0.540 1.00 96.06 116 LEU A N 1
ATOM 939 C CA . LEU A 1 116 ? -16.236 4.801 0.732 1.00 96.06 116 LEU A CA 1
ATOM 940 C C . LEU A 1 116 ? -15.704 5.605 -0.460 1.00 96.06 116 LEU A C 1
ATOM 942 O O . LEU A 1 116 ? -16.408 6.503 -0.904 1.00 96.06 116 LEU A O 1
ATOM 946 N N . LEU A 1 117 ? -14.543 5.243 -1.022 1.00 95.56 117 LEU A N 1
ATOM 947 C CA . LEU A 1 117 ? -13.985 5.864 -2.233 1.00 95.56 117 LEU A CA 1
ATOM 948 C C . LEU A 1 117 ? -14.931 5.745 -3.435 1.00 95.56 117 LEU A C 1
ATOM 950 O O . LEU A 1 117 ? -15.080 6.684 -4.204 1.00 95.56 117 LEU A O 1
ATOM 954 N N . VAL A 1 118 ? -15.602 4.600 -3.590 1.00 93.62 118 VAL A N 1
ATOM 955 C CA . VAL A 1 118 ? -16.587 4.382 -4.666 1.00 93.62 118 VAL A CA 1
ATOM 956 C C . VAL A 1 118 ? -17.851 5.225 -4.471 1.00 93.62 118 VAL A C 1
ATOM 958 O O . VAL A 1 118 ? -18.534 5.560 -5.435 1.00 93.62 118 VAL A O 1
ATOM 961 N N . LYS A 1 119 ? -18.191 5.552 -3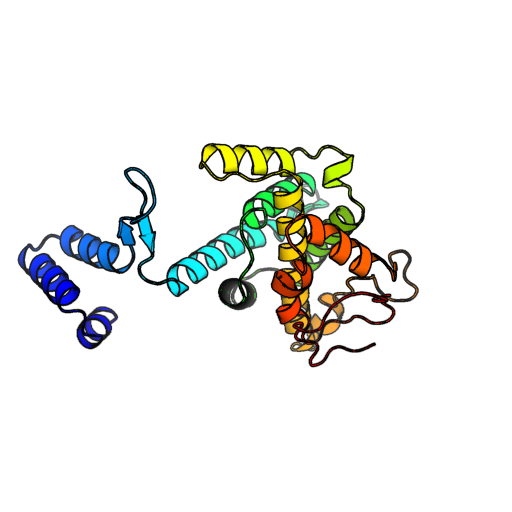.221 1.00 93.38 119 LYS A N 1
ATOM 962 C CA . LYS A 1 119 ? -19.367 6.368 -2.888 1.00 93.38 119 LYS A CA 1
ATOM 963 C C . LYS A 1 119 ? -19.083 7.865 -2.882 1.00 93.38 119 LYS A C 1
ATOM 965 O O . LYS A 1 119 ? -20.040 8.635 -2.811 1.00 93.38 119 LYS A O 1
ATOM 970 N N . SER A 1 120 ? -17.820 8.269 -2.883 1.00 89.56 120 SER A N 1
ATOM 971 C CA . SER A 1 120 ? -17.436 9.672 -2.901 1.00 89.56 120 SER A CA 1
ATOM 972 C C . SER A 1 120 ? -17.259 10.196 -4.324 1.00 89.56 120 SER A C 1
ATOM 974 O O . SER A 1 120 ? -17.336 9.459 -5.304 1.00 89.56 120 SER A O 1
ATOM 976 N N . GLU A 1 121 ? -17.032 11.503 -4.449 1.00 84.75 121 GLU A N 1
ATOM 977 C CA . GLU A 1 121 ? -16.805 12.173 -5.737 1.00 84.75 121 GLU A CA 1
ATOM 978 C C . GLU A 1 121 ? -15.334 12.076 -6.204 1.00 84.75 121 GLU A C 1
ATOM 980 O O . GLU A 1 121 ? -14.895 12.812 -7.093 1.00 84.75 121 GLU A O 1
ATOM 985 N N . VAL A 1 122 ? -14.552 11.165 -5.611 1.00 90.31 122 VAL A N 1
ATOM 986 C CA . VAL A 1 122 ? -13.129 10.976 -5.919 1.00 90.31 122 VAL A CA 1
ATOM 987 C C . VAL A 1 122 ? -12.945 10.521 -7.357 1.00 90.31 122 VAL A C 1
ATOM 989 O O . VAL A 1 122 ? -13.516 9.532 -7.817 1.00 90.31 122 VAL A O 1
ATOM 992 N N . LYS A 1 123 ? -12.027 11.181 -8.062 1.00 93.19 123 LYS A N 1
ATOM 993 C CA . LYS A 1 123 ? -11.576 10.727 -9.381 1.00 93.19 123 LYS A CA 1
ATOM 994 C C . LYS A 1 123 ? -10.596 9.568 -9.214 1.00 93.19 123 LYS A C 1
ATOM 996 O O . LYS A 1 123 ? -9.389 9.794 -9.133 1.00 93.19 123 LYS A O 1
ATOM 1001 N N . LEU A 1 124 ? -11.112 8.336 -9.178 1.00 95.62 124 LEU A N 1
ATOM 1002 C CA . LEU A 1 124 ? -10.317 7.121 -8.941 1.00 95.62 124 LEU A CA 1
ATOM 1003 C C . LEU A 1 124 ? -9.125 6.983 -9.899 1.00 95.62 124 LEU A C 1
ATOM 1005 O O . LEU A 1 124 ? -8.035 6.645 -9.453 1.00 95.62 124 LEU A O 1
ATOM 1009 N N . GLU A 1 125 ? -9.287 7.325 -11.180 1.00 95.44 125 GLU A N 1
ATOM 1010 C CA . GLU A 1 125 ? -8.188 7.336 -12.161 1.00 95.44 125 GLU A CA 1
ATOM 1011 C C . GLU A 1 125 ? -7.041 8.271 -11.738 1.00 95.44 125 GLU A C 1
ATOM 1013 O O . GLU A 1 125 ? -5.862 7.930 -11.846 1.00 95.44 125 GLU A O 1
ATOM 1018 N N . VAL A 1 126 ? -7.375 9.468 -11.246 1.00 95.25 126 VAL A N 1
ATOM 1019 C CA . VAL A 1 126 ? -6.382 10.448 -10.790 1.00 95.25 126 VAL A CA 1
ATOM 1020 C C . VAL A 1 126 ? -5.685 9.930 -9.541 1.00 95.25 126 VAL A C 1
ATOM 1022 O O . VAL A 1 126 ? -4.456 9.961 -9.481 1.00 95.25 126 VAL A O 1
ATOM 1025 N N . LEU A 1 127 ? -6.454 9.430 -8.570 1.00 96.81 127 LEU A N 1
ATOM 1026 C CA . LEU A 1 127 ? -5.909 8.856 -7.344 1.00 96.81 127 LEU A CA 1
ATOM 1027 C C . LEU A 1 127 ? -4.935 7.717 -7.660 1.00 96.81 127 LEU A C 1
ATOM 1029 O O . LEU A 1 127 ? -3.794 7.736 -7.204 1.00 96.81 127 LEU A O 1
ATOM 1033 N N . PHE A 1 128 ? -5.365 6.780 -8.504 1.00 97.62 128 PHE A N 1
ATOM 1034 C CA . PHE A 1 128 ? -4.573 5.643 -8.949 1.00 97.62 128 PHE A CA 1
ATOM 1035 C C . PHE A 1 128 ? -3.261 6.085 -9.592 1.00 97.62 128 PHE A C 1
ATOM 1037 O O . PHE A 1 128 ? -2.197 5.648 -9.167 1.00 97.62 128 PHE A O 1
ATOM 1044 N N . LYS A 1 129 ? -3.303 7.015 -10.555 1.00 96.12 129 LYS A N 1
ATOM 1045 C CA . LYS A 1 129 ? -2.097 7.536 -11.220 1.00 96.12 129 LYS A CA 1
ATOM 1046 C C . LYS A 1 129 ? -1.106 8.152 -10.234 1.00 96.12 129 LYS A C 1
ATOM 1048 O O . LYS A 1 129 ? 0.098 7.931 -10.353 1.00 96.12 129 LYS A O 1
ATOM 1053 N N . ARG A 1 130 ? -1.598 8.921 -9.260 1.00 96.69 130 ARG A N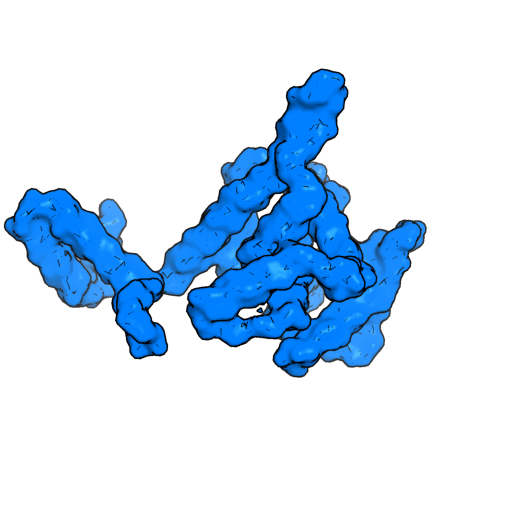 1
ATOM 1054 C CA . ARG A 1 130 ? -0.743 9.579 -8.265 1.00 96.69 130 ARG A CA 1
ATOM 1055 C C . ARG A 1 130 ? -0.128 8.586 -7.276 1.00 96.69 130 ARG A C 1
ATOM 1057 O O . ARG A 1 130 ? 1.065 8.679 -6.999 1.00 96.69 130 ARG A O 1
ATOM 1064 N N . LEU A 1 131 ? -0.908 7.618 -6.795 1.00 97.94 131 LEU A N 1
ATOM 1065 C CA . LEU A 1 131 ? -0.410 6.542 -5.933 1.00 97.94 131 LEU A CA 1
ATOM 1066 C C . LEU A 1 131 ? 0.551 5.610 -6.677 1.00 97.94 131 LEU A C 1
ATOM 1068 O O . LEU A 1 131 ? 1.555 5.195 -6.111 1.00 97.94 131 LEU A O 1
ATOM 1072 N N . HIS A 1 132 ? 0.293 5.329 -7.954 1.00 97.50 132 HIS A N 1
ATOM 1073 C CA . HIS A 1 132 ? 1.172 4.517 -8.788 1.00 97.50 132 HIS A CA 1
ATOM 1074 C C . HIS A 1 132 ? 2.528 5.205 -8.997 1.00 97.50 132 HIS A C 1
ATOM 1076 O O . HIS A 1 132 ? 3.564 4.559 -8.872 1.00 97.50 132 HIS A O 1
ATOM 1082 N N . LYS A 1 133 ? 2.549 6.528 -9.215 1.00 96.44 133 LYS A N 1
ATOM 1083 C CA . LYS A 1 133 ? 3.803 7.295 -9.237 1.00 96.44 133 LYS A CA 1
ATOM 1084 C C . LYS A 1 133 ? 4.573 7.161 -7.918 1.00 96.44 133 LYS A C 1
ATOM 1086 O O . LYS A 1 133 ? 5.761 6.869 -7.953 1.00 96.44 133 LYS A O 1
ATOM 1091 N N . PHE A 1 134 ? 3.901 7.331 -6.775 1.00 97.62 134 PHE A N 1
ATOM 1092 C CA . PHE A 1 134 ? 4.528 7.132 -5.461 1.00 97.62 134 PHE A CA 1
ATOM 1093 C C . PHE A 1 134 ? 5.083 5.709 -5.303 1.00 97.62 134 PHE A C 1
ATOM 1095 O O . PHE A 1 134 ? 6.182 5.530 -4.793 1.00 97.62 134 PHE A O 1
ATOM 1102 N N . TYR A 1 135 ? 4.337 4.696 -5.753 1.00 98.00 135 TYR A N 1
ATOM 1103 C CA . TYR A 1 135 ? 4.761 3.299 -5.710 1.00 98.00 135 TYR A CA 1
ATOM 1104 C C . TYR A 1 135 ? 6.052 3.053 -6.499 1.00 98.00 135 TYR A C 1
ATOM 1106 O O . TYR A 1 135 ? 6.929 2.351 -6.002 1.00 98.00 135 TYR A O 1
ATOM 1114 N N . LEU A 1 136 ? 6.183 3.635 -7.694 1.00 96.56 136 LEU A N 1
ATOM 1115 C CA . LEU A 1 136 ? 7.404 3.532 -8.498 1.00 96.56 136 LEU A CA 1
ATOM 1116 C C . LEU A 1 136 ? 8.581 4.227 -7.804 1.00 96.56 136 LEU A C 1
ATOM 1118 O O . LEU A 1 136 ? 9.609 3.594 -7.593 1.00 96.56 136 LEU A O 1
ATOM 1122 N N . ASP A 1 137 ? 8.385 5.467 -7.344 1.00 95.94 137 ASP A N 1
ATOM 1123 C CA . ASP A 1 137 ? 9.389 6.217 -6.578 1.00 95.94 137 ASP A CA 1
ATOM 1124 C C . ASP A 1 137 ? 9.849 5.428 -5.326 1.00 95.94 137 ASP A C 1
ATOM 1126 O O . ASP A 1 137 ? 11.036 5.390 -5.000 1.00 95.94 137 ASP A O 1
ATOM 1130 N N . TRP A 1 138 ? 8.922 4.750 -4.638 1.00 97.06 138 TRP A N 1
ATOM 1131 C CA . TRP A 1 138 ? 9.227 3.875 -3.502 1.00 97.06 138 TRP A CA 1
ATOM 1132 C C . TRP A 1 138 ? 10.024 2.632 -3.919 1.00 97.06 138 TRP A C 1
ATOM 1134 O O . TRP A 1 138 ? 11.023 2.299 -3.282 1.00 97.06 138 TRP A O 1
ATOM 1144 N N . CYS A 1 139 ? 9.621 1.967 -5.004 1.00 96.25 139 CYS A N 1
ATOM 1145 C CA . CYS A 1 139 ? 10.307 0.784 -5.529 1.00 96.25 139 CYS A CA 1
ATOM 1146 C C . CYS A 1 139 ? 11.746 1.068 -5.972 1.00 96.25 139 CYS A C 1
ATOM 1148 O O . CYS A 1 139 ? 12.596 0.177 -5.891 1.00 96.25 139 CYS A O 1
ATOM 1150 N N . ASP A 1 140 ? 12.002 2.292 -6.428 1.00 93.44 140 ASP A N 1
ATOM 1151 C CA . ASP A 1 140 ? 13.318 2.762 -6.854 1.00 93.44 140 ASP A CA 1
ATOM 1152 C C . ASP A 1 140 ? 14.180 3.253 -5.675 1.00 93.44 140 ASP A C 1
ATOM 1154 O O . ASP A 1 140 ? 15.328 3.639 -5.871 1.00 93.44 140 ASP A O 1
ATOM 1158 N N . GLY A 1 141 ? 13.658 3.213 -4.442 1.00 92.88 141 GLY A N 1
ATOM 1159 C CA . GLY A 1 141 ? 14.404 3.554 -3.228 1.00 92.88 141 GLY A CA 1
ATOM 1160 C C . GLY A 1 141 ? 14.518 5.053 -2.938 1.00 92.88 141 GLY A C 1
ATOM 1161 O O . GLY A 1 141 ? 15.156 5.424 -1.949 1.00 92.88 141 GLY A O 1
ATOM 1162 N N . LYS A 1 142 ? 13.851 5.913 -3.725 1.00 94.25 142 LYS A N 1
ATOM 1163 C CA . LYS A 1 142 ? 13.925 7.386 -3.649 1.00 94.25 142 LYS A CA 1
ATOM 1164 C C . LYS A 1 142 ? 13.886 7.915 -2.216 1.00 94.25 142 LYS A C 1
ATOM 1166 O O . LYS A 1 142 ? 14.729 8.704 -1.806 1.00 94.25 142 LYS A O 1
ATOM 1171 N N . PHE A 1 143 ? 12.909 7.467 -1.431 1.00 92.81 143 PHE A N 1
ATOM 1172 C CA . PHE A 1 143 ? 12.644 8.026 -0.104 1.00 92.81 143 PHE A CA 1
ATOM 1173 C C . PHE A 1 143 ? 13.693 7.660 0.952 1.00 92.81 143 PHE A C 1
ATOM 1175 O O . PHE A 1 143 ? 13.855 8.378 1.945 1.00 92.81 143 PHE A O 1
ATOM 1182 N N . ILE A 1 144 ? 14.409 6.556 0.739 1.00 88.25 144 ILE A N 1
ATOM 1183 C CA . ILE A 1 144 ? 15.527 6.142 1.583 1.00 88.25 144 ILE A CA 1
ATOM 1184 C C . ILE A 1 144 ? 16.800 6.865 1.144 1.00 88.25 144 ILE A C 1
ATOM 1186 O O . ILE A 1 144 ? 17.492 7.435 1.991 1.00 88.25 144 ILE A O 1
ATOM 1190 N N . ASP A 1 145 ? 17.069 6.892 -0.160 1.00 87.19 145 ASP A N 1
ATOM 1191 C CA . ASP A 1 145 ? 18.314 7.420 -0.721 1.00 87.19 145 ASP A CA 1
ATOM 1192 C C . ASP A 1 145 ? 18.407 8.947 -0.618 1.00 87.19 145 ASP A C 1
ATOM 1194 O O . ASP A 1 145 ? 19.458 9.493 -0.277 1.00 87.19 145 ASP A O 1
ATOM 1198 N N . GLU A 1 146 ? 17.298 9.653 -0.839 1.00 84.38 146 GLU A N 1
ATOM 1199 C CA . GLU A 1 146 ? 17.247 11.119 -0.808 1.00 84.38 146 GLU A CA 1
ATOM 1200 C C . GLU A 1 146 ? 17.046 11.687 0.610 1.00 84.38 146 GLU A C 1
ATOM 1202 O O . GLU A 1 146 ? 16.942 12.901 0.790 1.00 84.38 146 GLU A O 1
ATOM 1207 N N . MET A 1 147 ? 17.028 10.828 1.641 1.00 73.75 147 MET A N 1
ATOM 1208 C CA . MET A 1 147 ? 16.747 11.199 3.036 1.00 73.75 147 MET A CA 1
ATOM 1209 C C . MET A 1 147 ? 15.449 12.014 3.177 1.00 73.75 147 MET A C 1
ATOM 1211 O O . MET A 1 147 ? 15.423 13.063 3.831 1.00 73.75 147 MET A O 1
ATOM 1215 N N . GLU A 1 148 ? 14.366 11.527 2.565 1.00 77.94 148 GLU A N 1
ATOM 1216 C CA . GLU A 1 148 ? 13.149 12.316 2.386 1.00 77.94 148 GLU A CA 1
ATOM 1217 C C . GLU A 1 148 ? 12.552 12.799 3.723 1.00 77.94 148 GLU A C 1
ATOM 1219 O O . GLU A 1 148 ? 12.478 12.089 4.742 1.00 77.94 148 GLU A O 1
ATOM 1224 N N . GLU A 1 149 ? 12.089 14.052 3.721 1.00 84.81 149 GLU A N 1
ATOM 1225 C CA . GLU A 1 149 ? 11.602 14.719 4.925 1.00 84.81 149 GLU A CA 1
ATOM 1226 C C . GLU A 1 149 ? 10.289 14.097 5.419 1.00 84.81 149 GLU A C 1
ATOM 1228 O O . GLU A 1 149 ? 10.073 13.994 6.632 1.00 84.81 149 GLU A O 1
ATOM 1233 N N . ALA A 1 150 ? 9.431 13.656 4.492 1.00 86.81 150 ALA A N 1
ATOM 1234 C CA . ALA A 1 150 ? 8.144 13.023 4.772 1.00 86.81 150 ALA A CA 1
ATOM 1235 C C . ALA A 1 150 ? 8.287 11.788 5.677 1.00 86.81 150 ALA A C 1
ATOM 1237 O O . ALA A 1 150 ? 7.685 11.729 6.756 1.00 86.81 150 ALA A O 1
ATOM 1238 N N . LEU A 1 151 ? 9.156 10.857 5.281 1.00 89.44 151 LEU A N 1
ATOM 1239 C CA . LEU A 1 151 ? 9.464 9.639 6.023 1.00 89.44 151 LEU A CA 1
ATOM 1240 C C . LEU A 1 151 ? 10.029 9.964 7.413 1.00 89.44 151 LEU A C 1
ATOM 1242 O O . LEU A 1 151 ? 9.505 9.526 8.442 1.00 89.44 151 LEU A O 1
ATOM 1246 N N . SER A 1 152 ? 11.048 10.822 7.465 1.00 87.81 152 SER A N 1
ATOM 1247 C CA . SER A 1 152 ? 11.680 11.231 8.723 1.00 87.81 152 SER A CA 1
ATOM 1248 C C . SER A 1 152 ? 10.696 11.922 9.680 1.00 87.81 152 SER A C 1
ATOM 1250 O O . SER A 1 152 ? 10.767 11.759 10.902 1.00 87.81 152 SER A O 1
ATOM 1252 N N . LYS A 1 153 ? 9.755 12.710 9.145 1.00 89.69 153 LYS A N 1
ATOM 1253 C CA . LYS A 1 153 ? 8.712 13.387 9.925 1.00 89.69 153 LYS A CA 1
ATOM 1254 C C . LYS A 1 153 ? 7.728 12.387 10.525 1.00 89.69 153 LYS A C 1
ATOM 1256 O O . LYS A 1 153 ? 7.409 12.528 11.708 1.00 89.69 153 LYS A O 1
ATOM 1261 N N . LYS A 1 154 ? 7.305 11.377 9.758 1.00 91.19 154 LYS A N 1
ATOM 1262 C CA . LYS A 1 154 ? 6.419 10.317 10.252 1.00 91.19 154 LYS A CA 1
ATOM 1263 C C . LYS A 1 154 ? 7.060 9.538 11.398 1.00 91.19 154 LYS A C 1
ATOM 1265 O O . LYS A 1 154 ? 6.433 9.380 12.441 1.00 91.19 154 LYS A O 1
ATOM 1270 N N . VAL A 1 155 ? 8.330 9.151 11.267 1.00 91.19 155 VAL A N 1
ATOM 1271 C CA . VAL A 1 155 ? 9.081 8.474 12.342 1.00 91.19 155 VAL A CA 1
ATOM 1272 C C . VAL A 1 155 ? 9.092 9.315 13.626 1.00 91.19 155 VAL A C 1
ATOM 1274 O O . VAL A 1 155 ? 8.705 8.837 14.692 1.00 91.19 155 VAL A O 1
ATOM 1277 N N . ARG A 1 156 ? 9.442 10.607 13.529 1.00 90.06 156 ARG A N 1
ATOM 1278 C CA . ARG A 1 156 ? 9.438 11.523 14.687 1.00 90.06 156 ARG A CA 1
ATOM 1279 C C . ARG A 1 156 ? 8.057 11.666 15.332 1.00 90.06 156 ARG A C 1
ATOM 1281 O O . ARG A 1 156 ? 7.969 11.870 16.540 1.00 90.06 156 ARG A O 1
ATOM 1288 N N . GLN A 1 157 ? 6.987 11.614 14.543 1.00 89.25 157 GLN A N 1
ATOM 1289 C CA . GLN A 1 157 ? 5.614 11.674 15.042 1.00 89.25 157 GLN A CA 1
ATOM 1290 C C . GLN A 1 157 ? 5.241 10.409 15.821 1.00 89.25 157 GLN A C 1
ATOM 1292 O O . GLN A 1 157 ? 4.680 10.529 16.907 1.00 89.25 157 GLN A O 1
ATOM 1297 N N . LEU A 1 158 ? 5.624 9.226 15.333 1.00 87.62 158 LEU A N 1
ATOM 1298 C CA . LEU A 1 158 ? 5.404 7.962 16.043 1.00 87.62 158 LEU A CA 1
ATOM 1299 C C . LEU A 1 158 ? 6.142 7.921 17.384 1.00 87.62 158 LEU A C 1
ATOM 1301 O O . LEU A 1 158 ? 5.540 7.585 18.402 1.00 87.62 158 LEU A O 1
ATOM 1305 N N . TRP A 1 159 ? 7.392 8.385 17.429 1.00 89.94 159 TRP A N 1
ATOM 1306 C CA . TRP A 1 159 ? 8.141 8.472 18.687 1.00 89.94 159 TRP A CA 1
ATOM 1307 C C . TRP A 1 159 ? 7.481 9.403 19.708 1.00 89.94 159 TRP A C 1
ATOM 1309 O O . TRP A 1 159 ? 7.441 9.086 20.894 1.00 89.94 159 TRP A O 1
ATOM 1319 N N . LYS A 1 160 ? 6.903 10.529 19.264 1.00 87.69 160 LYS A N 1
ATOM 1320 C CA . LYS A 1 160 ? 6.132 11.425 20.148 1.00 87.69 160 LYS A CA 1
ATOM 1321 C C . LYS A 1 160 ? 4.891 10.755 20.738 1.00 87.69 160 LYS A C 1
ATOM 1323 O O . LYS A 1 160 ? 4.438 11.169 21.800 1.00 87.69 160 LYS A O 1
ATOM 1328 N N . TRP A 1 161 ? 4.346 9.749 20.061 1.00 83.50 161 TRP A N 1
ATOM 1329 C CA . TRP A 1 161 ? 3.225 8.942 20.541 1.00 83.50 161 TRP A CA 1
ATOM 1330 C C . TRP A 1 161 ? 3.667 7.713 21.349 1.00 83.50 161 TRP A C 1
ATOM 1332 O O . TRP A 1 161 ? 2.826 6.906 21.727 1.00 83.50 161 TRP A O 1
ATOM 1342 N N . GLY A 1 162 ? 4.968 7.566 21.630 1.00 83.06 162 GLY A N 1
ATOM 1343 C CA . GLY A 1 162 ? 5.512 6.420 22.364 1.00 83.06 162 GLY A CA 1
ATOM 1344 C C . GLY A 1 162 ? 5.560 5.128 21.545 1.00 83.06 162 GLY A C 1
ATOM 1345 O O . GLY A 1 162 ? 5.699 4.051 22.114 1.00 83.06 162 GLY A O 1
ATOM 1346 N N . ILE A 1 163 ? 5.433 5.222 20.220 1.00 83.00 163 ILE A N 1
ATOM 1347 C CA . ILE A 1 163 ? 5.503 4.080 19.313 1.00 83.00 163 ILE A CA 1
ATOM 1348 C C . ILE A 1 163 ? 6.947 3.950 18.835 1.00 83.00 163 ILE A C 1
ATOM 1350 O O . ILE A 1 163 ? 7.439 4.786 18.073 1.00 83.00 163 ILE A O 1
ATOM 1354 N N . GLU A 1 164 ? 7.625 2.889 19.264 1.00 86.19 164 GLU A N 1
ATOM 1355 C CA . GLU A 1 164 ? 8.947 2.541 18.751 1.00 86.19 164 GLU A CA 1
ATOM 1356 C C . GLU A 1 164 ? 8.815 2.051 17.305 1.00 86.19 164 GLU A C 1
ATOM 1358 O O . GLU A 1 164 ? 8.214 1.016 17.018 1.00 86.19 164 GLU A O 1
ATOM 1363 N N . SER A 1 165 ? 9.324 2.836 16.360 1.00 85.50 165 SER A N 1
ATOM 1364 C CA . SER A 1 165 ? 9.338 2.481 14.940 1.00 85.50 165 SER A CA 1
ATOM 1365 C C . SER A 1 165 ? 10.587 3.033 14.273 1.00 85.50 165 SER A C 1
ATOM 1367 O O . SER A 1 165 ? 10.964 4.185 14.498 1.00 85.50 165 SER A O 1
ATOM 1369 N N . GLY A 1 166 ? 11.239 2.197 13.468 1.00 89.75 166 GLY A N 1
ATOM 1370 C CA . GLY A 1 166 ? 12.399 2.585 12.668 1.00 89.75 166 GLY A CA 1
ATOM 1371 C C . GLY A 1 166 ? 11.998 3.168 11.313 1.00 89.75 166 GLY A C 1
ATOM 1372 O O . GLY A 1 166 ? 10.901 2.916 10.820 1.00 89.75 166 GLY A O 1
ATOM 1373 N N . GLN A 1 167 ? 12.915 3.900 10.679 1.00 91.75 167 GLN A N 1
ATOM 1374 C CA . GLN A 1 167 ? 12.713 4.459 9.337 1.00 91.75 167 GLN A CA 1
ATOM 1375 C C . GLN A 1 167 ? 12.369 3.377 8.307 1.00 91.75 167 GLN A C 1
ATOM 1377 O O . GLN A 1 167 ? 11.374 3.494 7.604 1.00 91.75 167 GLN A O 1
ATOM 1382 N N . LEU A 1 168 ? 13.128 2.280 8.311 1.00 92.44 168 LEU A N 1
ATOM 1383 C CA . LEU A 1 168 ? 12.894 1.111 7.463 1.00 92.44 168 LEU A CA 1
ATOM 1384 C C . LEU A 1 168 ? 11.486 0.528 7.639 1.00 92.44 168 LEU A C 1
ATOM 1386 O O . LEU A 1 168 ? 10.824 0.173 6.674 1.00 92.44 168 LEU A O 1
ATOM 1390 N N . GLN A 1 169 ? 11.008 0.458 8.881 1.00 93.88 169 GLN A N 1
ATOM 1391 C CA . GLN A 1 169 ? 9.693 -0.098 9.170 1.00 93.88 169 GLN A CA 1
ATOM 1392 C C . GLN A 1 169 ? 8.563 0.792 8.651 1.00 93.88 169 GLN A C 1
ATOM 1394 O O . GLN A 1 169 ? 7.614 0.291 8.051 1.00 93.88 169 GLN A O 1
ATOM 1399 N N . VAL A 1 170 ? 8.668 2.102 8.883 1.00 95.31 170 VAL A N 1
ATOM 1400 C CA . VAL A 1 170 ? 7.701 3.086 8.381 1.00 95.31 170 VAL A CA 1
ATOM 1401 C C . VAL A 1 170 ? 7.667 3.067 6.856 1.00 95.31 170 VAL A C 1
ATOM 1403 O O . VAL A 1 170 ? 6.584 3.105 6.275 1.00 95.31 170 VAL A O 1
ATOM 1406 N N . ASP A 1 171 ? 8.830 2.966 6.217 1.00 96.44 171 ASP A N 1
ATOM 1407 C CA . ASP A 1 171 ? 8.942 2.915 4.765 1.00 96.44 171 ASP A CA 1
ATOM 1408 C C . ASP A 1 171 ? 8.293 1.667 4.163 1.00 96.44 171 ASP A C 1
ATOM 1410 O O . ASP A 1 171 ? 7.392 1.784 3.331 1.00 96.44 171 ASP A O 1
ATOM 1414 N N . ILE A 1 172 ? 8.648 0.483 4.672 1.00 96.00 172 ILE A N 1
ATOM 1415 C CA . ILE A 1 172 ? 8.066 -0.781 4.211 1.00 96.00 172 ILE A CA 1
ATOM 1416 C C . ILE A 1 172 ? 6.546 -0.777 4.400 1.00 96.00 172 ILE A C 1
ATOM 1418 O O . ILE A 1 172 ? 5.819 -1.145 3.479 1.00 96.00 172 ILE A O 1
ATOM 1422 N N . TYR A 1 173 ? 6.034 -0.353 5.562 1.00 95.88 173 TYR A N 1
ATOM 1423 C CA . TYR A 1 173 ? 4.584 -0.284 5.762 1.00 95.88 173 TYR A CA 1
ATOM 1424 C C . TYR A 1 173 ? 3.912 0.686 4.796 1.00 95.88 173 TYR A C 1
ATOM 1426 O O . TYR A 1 173 ? 2.874 0.344 4.235 1.00 95.88 173 TYR A O 1
ATOM 1434 N N . THR A 1 174 ? 4.513 1.852 4.555 1.00 97.38 174 THR A N 1
ATOM 1435 C CA . THR A 1 174 ? 3.962 2.839 3.620 1.00 97.38 174 THR A CA 1
ATOM 1436 C C . THR A 1 174 ? 3.843 2.243 2.220 1.00 97.38 174 THR A C 1
ATOM 1438 O O . THR A 1 174 ? 2.753 2.237 1.651 1.00 97.38 174 THR A O 1
ATOM 1441 N N . GLY A 1 175 ? 4.931 1.680 1.690 1.00 97.62 175 GLY A N 1
ATOM 1442 C CA . GLY A 1 175 ? 4.949 1.108 0.348 1.00 97.62 175 GLY A CA 1
ATOM 1443 C C . GLY A 1 175 ? 4.018 -0.089 0.175 1.00 97.62 175 GLY A C 1
ATOM 1444 O O . GLY A 1 175 ? 3.248 -0.136 -0.785 1.00 97.62 175 GLY A O 1
ATOM 1445 N N . LEU A 1 176 ? 4.017 -1.029 1.128 1.00 97.31 176 LEU A N 1
ATOM 1446 C CA . LEU A 1 176 ? 3.126 -2.192 1.070 1.00 97.31 176 LEU A CA 1
ATOM 1447 C C . LEU A 1 176 ? 1.651 -1.792 1.195 1.00 97.31 176 LEU A C 1
ATOM 1449 O O . LEU A 1 176 ? 0.821 -2.320 0.465 1.00 97.31 176 LEU A O 1
ATOM 1453 N N . ASN A 1 177 ? 1.308 -0.837 2.061 1.00 97.38 177 ASN A N 1
ATOM 1454 C CA . ASN A 1 177 ? -0.073 -0.371 2.186 1.00 97.38 177 ASN A CA 1
ATOM 1455 C C . ASN A 1 177 ? -0.548 0.393 0.934 1.00 97.38 177 ASN A C 1
ATOM 1457 O O . ASN A 1 177 ? -1.699 0.238 0.527 1.00 97.38 177 ASN A O 1
ATOM 1461 N N . VAL A 1 178 ? 0.327 1.177 0.289 1.00 98.06 178 VAL A N 1
ATOM 1462 C CA . VAL A 1 178 ? 0.023 1.795 -1.015 1.00 98.06 178 VAL A CA 1
ATOM 1463 C C . VAL A 1 178 ? -0.191 0.720 -2.080 1.00 98.06 178 VAL A C 1
ATOM 1465 O O . VAL A 1 178 ? -1.148 0.807 -2.846 1.00 98.06 178 VAL A O 1
ATOM 1468 N N . MET A 1 179 ? 0.646 -0.321 -2.099 1.00 97.75 179 MET A N 1
ATOM 1469 C CA . MET A 1 179 ? 0.492 -1.456 -3.011 1.00 97.75 179 MET A CA 1
ATOM 1470 C C . MET A 1 179 ? -0.855 -2.170 -2.813 1.00 97.75 179 MET A C 1
ATOM 1472 O O . MET A 1 179 ? -1.520 -2.476 -3.798 1.00 97.75 179 MET A O 1
ATOM 1476 N N . ILE A 1 180 ? -1.298 -2.377 -1.567 1.00 97.56 180 ILE A N 1
ATOM 1477 C CA . ILE A 1 180 ? -2.626 -2.941 -1.263 1.00 97.56 180 ILE A CA 1
ATOM 1478 C C . ILE A 1 180 ? -3.731 -2.075 -1.867 1.00 97.56 180 ILE A C 1
ATOM 1480 O O . ILE A 1 180 ? -4.605 -2.593 -2.554 1.00 97.56 180 ILE A O 1
ATOM 1484 N N . LEU A 1 181 ? -3.683 -0.756 -1.663 1.00 97.56 181 LEU A N 1
ATOM 1485 C CA . LEU A 1 181 ? -4.694 0.142 -2.223 1.00 97.56 181 LEU A CA 1
ATOM 1486 C C . LEU A 1 181 ? -4.687 0.132 -3.761 1.00 97.56 181 LEU A C 1
ATOM 1488 O O . LEU A 1 181 ? -5.748 0.205 -4.376 1.00 97.56 181 LEU A O 1
ATOM 1492 N N . LEU A 1 182 ? -3.518 0.003 -4.395 1.00 98.06 182 LEU A N 1
ATOM 1493 C CA . LEU A 1 182 ? -3.414 -0.150 -5.849 1.00 98.06 182 LEU A CA 1
ATOM 1494 C C . LEU A 1 182 ? -4.029 -1.469 -6.339 1.00 98.06 182 LEU A C 1
ATOM 1496 O O . LEU A 1 182 ? -4.729 -1.455 -7.351 1.00 98.06 182 LEU A O 1
ATOM 1500 N N . PHE A 1 183 ? -3.835 -2.582 -5.623 1.00 97.31 183 PHE A N 1
ATOM 1501 C CA . PHE A 1 183 ? -4.506 -3.851 -5.935 1.00 97.31 183 PHE A CA 1
ATOM 1502 C C . PHE A 1 183 ? -6.021 -3.774 -5.754 1.00 97.31 183 PHE A C 1
ATOM 1504 O O . PHE A 1 183 ? -6.768 -4.258 -6.599 1.00 97.31 183 PHE A O 1
ATOM 1511 N N . GLU A 1 184 ? -6.490 -3.115 -4.702 1.00 96.69 184 GLU A N 1
ATOM 1512 C CA . GLU A 1 184 ? -7.917 -2.928 -4.456 1.00 96.69 184 GLU A CA 1
ATOM 1513 C C . GLU A 1 184 ? -8.577 -2.042 -5.530 1.00 96.69 184 GLU A C 1
ATOM 1515 O O . GLU A 1 184 ? -9.634 -2.384 -6.065 1.00 96.69 184 GLU A O 1
ATOM 1520 N N . LEU A 1 185 ? -7.923 -0.940 -5.919 1.00 96.88 185 LEU A N 1
ATOM 1521 C CA . LEU A 1 185 ? -8.346 -0.104 -7.049 1.00 96.88 185 LEU A CA 1
ATOM 1522 C C . LEU A 1 185 ? -8.351 -0.899 -8.359 1.00 96.88 185 LEU A C 1
ATOM 1524 O O . LEU A 1 185 ? -9.281 -0.757 -9.152 1.00 96.88 185 LEU A O 1
ATOM 1528 N N . HIS A 1 186 ? -7.348 -1.754 -8.569 1.00 96.06 186 HIS A N 1
ATOM 1529 C CA . HIS A 1 186 ? -7.280 -2.636 -9.728 1.00 96.06 186 HIS A CA 1
ATOM 1530 C C . HIS A 1 186 ? -8.435 -3.628 -9.772 1.00 96.06 186 HIS A C 1
ATOM 1532 O O . HIS A 1 186 ? -9.136 -3.700 -10.779 1.00 96.06 186 HIS A O 1
ATOM 1538 N N . SER A 1 187 ? -8.663 -4.346 -8.675 1.00 94.31 187 SER A N 1
ATOM 1539 C CA . SER A 1 187 ? -9.754 -5.308 -8.527 1.00 94.31 187 SER A CA 1
ATOM 1540 C C . SER A 1 187 ? -11.109 -4.649 -8.796 1.00 94.31 187 SER A C 1
ATOM 1542 O O . SER A 1 187 ? -11.905 -5.148 -9.597 1.00 94.31 187 SER A O 1
ATOM 1544 N N . TYR A 1 188 ? -11.336 -3.457 -8.230 1.00 94.94 188 TYR A N 1
ATOM 1545 C CA . TYR A 1 188 ? -12.520 -2.660 -8.535 1.00 94.94 188 TYR A CA 1
ATOM 1546 C C . TYR A 1 188 ? -12.596 -2.297 -10.023 1.00 94.94 188 TYR A C 1
ATOM 1548 O O . TYR A 1 188 ? -13.626 -2.531 -10.652 1.00 94.94 188 TYR A O 1
ATOM 1556 N N . GLY A 1 189 ? -11.509 -1.800 -10.616 1.00 94.50 189 GLY A N 1
ATOM 1557 C CA . GLY A 1 189 ? -11.436 -1.476 -12.039 1.00 94.50 189 GLY A CA 1
ATOM 1558 C C . GLY A 1 189 ? -11.750 -2.658 -12.953 1.00 94.50 189 GLY A C 1
ATOM 1559 O O . GLY A 1 189 ? -12.500 -2.501 -13.906 1.00 94.50 189 GLY A O 1
ATOM 1560 N N . GLN A 1 190 ? -11.269 -3.864 -12.640 1.00 92.75 190 GLN A N 1
ATOM 1561 C CA . GLN A 1 190 ? -11.582 -5.067 -13.424 1.00 92.75 190 GLN A CA 1
ATOM 1562 C C . GLN A 1 190 ? -13.066 -5.465 -13.351 1.00 92.75 190 GLN A C 1
ATOM 1564 O O . GLN A 1 190 ? -13.562 -6.136 -14.255 1.00 92.75 190 GLN A O 1
ATOM 1569 N N . SER A 1 191 ? -13.790 -5.029 -12.315 1.00 91.81 191 SER A N 1
ATOM 1570 C CA . SER A 1 191 ? -15.244 -5.213 -12.206 1.00 91.81 191 SER A CA 1
ATOM 1571 C C . SER A 1 191 ? -16.066 -4.165 -12.970 1.00 91.81 191 SER A C 1
ATOM 1573 O O . SER A 1 191 ? -17.273 -4.346 -13.126 1.00 91.81 191 SER A O 1
ATOM 1575 N N . GLN A 1 192 ? -15.438 -3.079 -13.438 1.00 92.81 192 GLN A N 1
ATOM 1576 C CA . GLN A 1 192 ? -16.092 -1.952 -14.108 1.00 92.81 192 GLN A CA 1
ATOM 1577 C C . GLN A 1 192 ? -15.541 -1.780 -15.530 1.00 92.81 192 GLN A C 1
ATOM 1579 O O . GLN A 1 192 ? -14.407 -1.344 -15.714 1.00 92.81 192 GLN A O 1
ATOM 1584 N N . GLU A 1 193 ? -16.353 -2.062 -16.553 1.00 90.81 193 GLU A N 1
ATOM 1585 C CA . GLU A 1 193 ? -15.920 -2.029 -17.963 1.00 90.81 193 GLU A CA 1
ATOM 1586 C C . GLU A 1 193 ? -15.267 -0.691 -18.364 1.00 90.81 193 GLU A C 1
ATOM 1588 O O . GLU A 1 193 ? -14.248 -0.676 -19.050 1.00 90.81 193 GLU A O 1
ATOM 1593 N N . GLU A 1 194 ? -15.788 0.429 -17.857 1.00 92.75 194 GLU A N 1
ATOM 1594 C CA . GLU A 1 194 ? -15.307 1.784 -18.162 1.00 92.75 194 GLU A CA 1
ATOM 1595 C C . GLU A 1 194 ? -13.958 2.138 -17.506 1.00 92.75 194 GLU A C 1
ATOM 1597 O O . GLU A 1 194 ? -13.225 2.987 -18.018 1.00 92.75 194 GLU A O 1
ATOM 1602 N N . LEU A 1 195 ? -13.617 1.506 -16.376 1.00 93.19 195 LEU A N 1
ATOM 1603 C CA . LEU A 1 195 ? -12.415 1.816 -15.585 1.00 93.19 195 LEU A CA 1
ATOM 1604 C C . LEU A 1 195 ? -11.306 0.771 -15.732 1.00 93.19 195 LEU A C 1
ATOM 1606 O O . LEU A 1 195 ? -10.202 0.981 -15.225 1.00 93.19 195 LEU A O 1
ATOM 1610 N N . ARG A 1 196 ? -11.585 -0.335 -16.426 1.00 92.56 196 ARG A N 1
A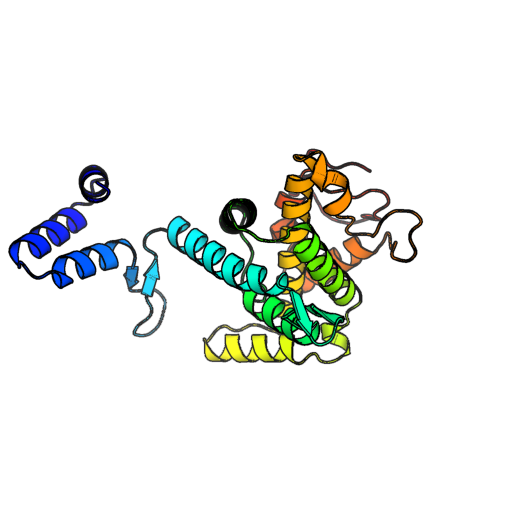TOM 1611 C CA . ARG A 1 196 ? -10.704 -1.500 -16.533 1.00 92.56 196 ARG A CA 1
ATOM 1612 C C . ARG A 1 196 ? -9.276 -1.153 -16.951 1.00 92.56 196 ARG A C 1
ATOM 1614 O O . ARG A 1 196 ? -8.332 -1.573 -16.290 1.00 92.56 196 ARG A O 1
ATOM 1621 N N . GLU A 1 197 ? -9.134 -0.352 -18.003 1.00 91.81 197 GLU A N 1
ATOM 1622 C CA . GLU A 1 197 ? -7.830 0.080 -18.523 1.00 91.81 197 GL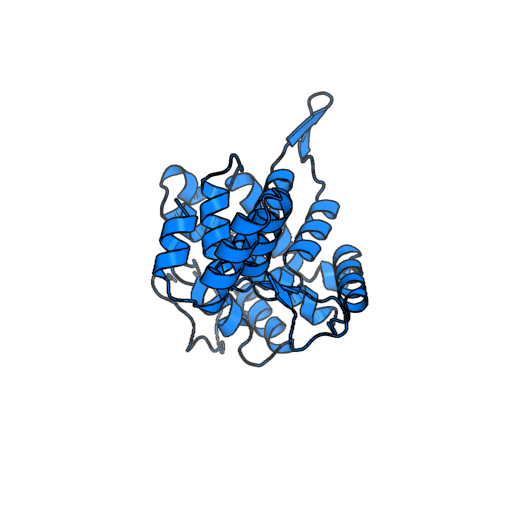U A CA 1
ATOM 1623 C C . GLU A 1 197 ? -7.177 1.156 -17.642 1.00 91.81 197 GLU A C 1
ATOM 1625 O O . GLU A 1 197 ? -5.960 1.212 -17.490 1.00 91.81 197 GLU A O 1
ATOM 1630 N N . GLN A 1 198 ? -7.986 2.026 -17.033 1.00 94.56 198 GLN A N 1
ATOM 1631 C CA . GLN A 1 198 ? -7.509 3.183 -16.269 1.00 94.56 198 GLN A CA 1
ATOM 1632 C C . GLN A 1 198 ? -6.936 2.797 -14.902 1.00 94.56 198 GLN A C 1
ATOM 1634 O O . GLN A 1 198 ? -6.032 3.466 -14.402 1.00 94.56 198 GLN A O 1
ATOM 1639 N N . LEU A 1 199 ? -7.476 1.735 -14.303 1.00 96.12 199 LEU A N 1
ATOM 1640 C CA . LEU A 1 199 ? -7.072 1.205 -13.002 1.00 96.12 199 LEU A CA 1
ATOM 1641 C C . LEU A 1 199 ? -6.274 -0.100 -13.149 1.00 96.12 199 LEU A C 1
ATOM 1643 O O . LEU A 1 199 ? -6.220 -0.919 -12.233 1.00 96.12 199 LEU A O 1
ATOM 1647 N N . HIS A 1 200 ? -5.656 -0.347 -14.307 1.00 95.25 200 HIS A N 1
ATOM 1648 C CA . HIS A 1 200 ? -4.836 -1.543 -14.479 1.00 95.25 200 HIS A CA 1
ATOM 1649 C C . HIS A 1 200 ? -3.508 -1.395 -13.729 1.00 95.25 200 HIS A C 1
ATOM 1651 O O . HIS A 1 200 ? -2.655 -0.595 -14.114 1.00 95.25 200 HIS A O 1
ATOM 1657 N N . PHE A 1 201 ? -3.315 -2.172 -12.659 1.00 95.88 201 PHE A N 1
ATOM 1658 C CA . PHE A 1 201 ? -2.073 -2.171 -11.896 1.00 95.88 201 PHE A CA 1
ATOM 1659 C C . PHE A 1 201 ? -1.163 -3.311 -12.334 1.00 95.88 201 PHE A C 1
ATOM 1661 O O . PHE A 1 201 ? -1.534 -4.480 -12.255 1.00 95.88 201 PHE A O 1
ATOM 1668 N N . TYR A 1 202 ? 0.038 -2.942 -12.774 1.00 94.12 202 TYR A N 1
ATOM 1669 C CA . TYR A 1 202 ? 1.126 -3.857 -13.082 1.00 94.12 202 TYR A CA 1
ATOM 1670 C C . TYR A 1 202 ? 2.245 -3.612 -12.061 1.00 94.12 202 TYR A C 1
ATOM 1672 O O . TYR A 1 202 ? 2.997 -2.648 -12.226 1.00 94.12 202 TYR A O 1
ATOM 1680 N N . PRO A 1 203 ? 2.393 -4.441 -11.012 1.00 94.69 203 PRO A N 1
ATOM 1681 C CA . PRO A 1 203 ? 3.430 -4.249 -10.000 1.00 94.69 203 PRO A CA 1
ATOM 1682 C C . PRO A 1 203 ? 4.835 -4.197 -10.613 1.00 94.69 203 PRO A C 1
ATOM 1684 O O . PRO A 1 203 ? 5.647 -3.364 -10.233 1.00 94.69 203 PRO A O 1
ATOM 1687 N N . CYS A 1 204 ? 5.108 -5.012 -11.634 1.00 95.50 204 CYS A N 1
ATOM 1688 C CA . CYS A 1 204 ? 6.381 -5.010 -12.362 1.00 95.50 204 CYS A CA 1
ATOM 1689 C C . CYS A 1 204 ? 6.409 -4.057 -13.572 1.00 95.50 204 CYS A C 1
ATOM 1691 O O . CYS A 1 204 ? 7.391 -4.030 -14.303 1.00 95.50 204 CYS A O 1
ATOM 1693 N N . GLY A 1 205 ? 5.383 -3.222 -13.766 1.00 92.25 205 GLY A N 1
ATOM 1694 C CA . GLY A 1 205 ? 5.183 -2.455 -14.998 1.00 92.25 205 GLY A CA 1
ATOM 1695 C C . GLY A 1 205 ? 4.558 -3.301 -16.112 1.00 92.25 205 GLY A C 1
ATOM 1696 O O . GLY A 1 205 ? 4.533 -4.527 -16.040 1.00 92.25 205 GLY A O 1
ATOM 1697 N N . GLN A 1 206 ? 4.001 -2.644 -17.128 1.00 90.50 206 GLN A N 1
ATOM 1698 C CA . GLN A 1 206 ? 3.423 -3.346 -18.274 1.00 90.50 206 GLN A CA 1
ATOM 1699 C C . GLN A 1 206 ? 4.550 -3.987 -19.102 1.00 90.50 206 GLN A C 1
ATOM 1701 O O . GLN A 1 206 ? 5.558 -3.305 -19.322 1.00 90.50 206 GLN A O 1
ATOM 1706 N N . PRO A 1 207 ? 4.402 -5.237 -19.580 1.00 84.81 207 PRO A N 1
ATOM 1707 C CA . PRO A 1 207 ? 5.375 -5.848 -20.480 1.00 84.81 207 PRO A CA 1
ATOM 1708 C C . PRO A 1 207 ? 5.699 -4.930 -21.663 1.00 84.81 207 PRO A C 1
ATOM 1710 O O . PRO A 1 207 ? 4.834 -4.197 -22.146 1.00 84.81 207 PRO A O 1
ATOM 1713 N N . ASP A 1 208 ? 6.964 -4.931 -22.079 1.00 86.56 208 ASP A N 1
ATOM 1714 C CA . ASP A 1 208 ? 7.510 -4.091 -23.156 1.00 86.56 208 ASP A CA 1
ATOM 1715 C C . ASP A 1 208 ? 7.435 -2.564 -22.932 1.00 86.56 208 ASP A C 1
ATOM 1717 O O . ASP A 1 208 ? 7.768 -1.786 -23.830 1.00 86.56 208 ASP A O 1
ATOM 1721 N N . SER A 1 209 ? 7.039 -2.100 -21.740 1.00 90.31 209 SER A N 1
ATOM 1722 C CA . SER A 1 209 ? 7.120 -0.679 -21.376 1.00 90.31 209 SER A CA 1
ATOM 1723 C C . SER A 1 209 ? 8.502 -0.305 -20.832 1.00 90.31 209 SER A C 1
ATOM 1725 O O . SER A 1 209 ? 9.199 -1.133 -20.250 1.00 90.31 209 SER A O 1
ATOM 1727 N N . GLU A 1 210 ? 8.888 0.971 -20.947 1.00 89.31 210 GLU A N 1
ATOM 1728 C CA . GLU A 1 210 ? 10.162 1.473 -20.392 1.00 89.31 210 GLU A CA 1
ATOM 1729 C C . GLU A 1 210 ? 10.274 1.271 -18.870 1.00 89.31 210 GLU A C 1
ATOM 1731 O O . GLU A 1 210 ? 11.372 1.131 -18.341 1.00 89.31 210 GLU A O 1
ATOM 1736 N N . ASN A 1 211 ? 9.136 1.215 -18.173 1.00 88.44 211 ASN A N 1
ATOM 1737 C CA . ASN A 1 211 ? 9.065 1.025 -16.725 1.00 88.44 211 ASN A CA 1
ATOM 1738 C C . ASN A 1 211 ? 8.966 -0.456 -16.320 1.00 88.44 211 ASN A C 1
ATOM 1740 O O . ASN A 1 211 ? 8.736 -0.742 -15.139 1.00 88.44 211 ASN A O 1
ATOM 1744 N N . PHE A 1 212 ? 9.078 -1.395 -17.264 1.00 94.69 212 PHE A N 1
ATOM 1745 C CA . PHE A 1 212 ? 9.036 -2.820 -16.965 1.00 94.69 212 PHE A CA 1
ATOM 1746 C C . PHE A 1 212 ? 10.308 -3.279 -16.246 1.00 94.69 212 PHE A C 1
ATOM 1748 O O . PHE A 1 212 ? 11.423 -3.077 -16.721 1.00 94.69 212 PHE A O 1
ATOM 1755 N N . ASP A 1 213 ? 10.127 -3.934 -15.106 1.00 95.38 213 ASP A N 1
ATOM 1756 C CA . ASP A 1 213 ? 11.188 -4.584 -14.348 1.00 95.38 213 ASP A CA 1
ATOM 1757 C C . ASP A 1 213 ? 10.625 -5.852 -13.711 1.00 95.38 213 ASP A C 1
ATOM 1759 O O . ASP A 1 213 ? 9.950 -5.808 -12.677 1.00 95.38 213 ASP A O 1
ATOM 1763 N N . ASN A 1 214 ? 10.921 -6.991 -14.335 1.00 95.19 214 ASN A N 1
ATOM 1764 C CA . ASN A 1 214 ? 10.451 -8.297 -13.886 1.00 95.19 214 ASN A CA 1
ATOM 1765 C C . ASN A 1 214 ? 10.882 -8.636 -12.450 1.00 95.19 214 ASN A C 1
ATOM 1767 O O . ASN A 1 214 ? 10.186 -9.392 -11.779 1.00 95.19 214 ASN A O 1
ATOM 1771 N N . THR A 1 215 ? 11.976 -8.060 -11.943 1.00 95.38 215 THR A N 1
ATOM 1772 C CA . THR A 1 215 ? 12.466 -8.314 -10.580 1.00 95.38 215 THR A CA 1
ATOM 1773 C C . THR A 1 215 ? 11.884 -7.368 -9.533 1.00 95.38 215 THR A C 1
ATOM 1775 O O . THR A 1 215 ? 12.101 -7.591 -8.339 1.00 95.38 215 THR A O 1
ATOM 1778 N N . ARG A 1 216 ? 11.149 -6.314 -9.924 1.00 95.81 216 ARG A N 1
ATOM 1779 C CA . ARG A 1 216 ? 10.684 -5.264 -8.999 1.00 95.81 216 ARG A CA 1
ATOM 1780 C C . ARG A 1 216 ? 9.914 -5.847 -7.822 1.00 95.81 216 ARG A C 1
ATOM 1782 O O . ARG A 1 216 ? 10.239 -5.552 -6.671 1.00 95.81 216 ARG A O 1
ATOM 1789 N N . LEU A 1 217 ? 8.937 -6.711 -8.094 1.00 95.06 217 LEU A N 1
ATOM 1790 C CA . LEU A 1 217 ? 8.136 -7.318 -7.036 1.00 95.06 217 LEU A CA 1
ATOM 1791 C C . LEU A 1 217 ? 8.992 -8.194 -6.112 1.00 95.06 217 LEU A C 1
ATOM 1793 O O . LEU A 1 217 ? 8.876 -8.073 -4.895 1.00 95.06 217 LEU A O 1
ATOM 1797 N N . LEU A 1 218 ? 9.916 -8.989 -6.658 1.00 95.19 218 LEU A N 1
ATOM 1798 C CA . LEU A 1 218 ? 10.851 -9.798 -5.871 1.00 95.19 218 LEU A CA 1
ATOM 1799 C C . LEU A 1 218 ? 11.748 -8.943 -4.968 1.00 95.19 218 LEU A C 1
ATOM 1801 O O . LEU A 1 218 ? 11.945 -9.288 -3.801 1.00 95.19 218 LEU A O 1
ATOM 1805 N N . ARG A 1 219 ? 12.245 -7.800 -5.461 1.00 94.94 219 ARG A N 1
ATOM 1806 C CA . ARG A 1 219 ? 13.007 -6.847 -4.639 1.00 94.94 219 ARG A CA 1
ATOM 1807 C C . ARG A 1 219 ? 12.160 -6.304 -3.493 1.00 94.94 219 ARG A C 1
ATOM 1809 O O . ARG A 1 219 ? 12.643 -6.268 -2.365 1.00 94.94 219 ARG A O 1
ATOM 1816 N N . MET A 1 220 ? 10.898 -5.950 -3.743 1.00 95.25 220 MET A N 1
ATOM 1817 C CA . MET A 1 220 ? 9.987 -5.465 -2.695 1.00 95.25 220 MET A CA 1
ATOM 1818 C C . MET A 1 220 ? 9.645 -6.554 -1.673 1.00 95.25 220 MET A C 1
ATOM 1820 O O . MET A 1 220 ? 9.602 -6.291 -0.469 1.00 95.25 220 MET A O 1
ATOM 1824 N N . MET A 1 221 ? 9.482 -7.802 -2.121 1.00 94.31 221 MET A N 1
ATOM 1825 C CA . MET A 1 221 ? 9.340 -8.952 -1.229 1.00 94.31 221 MET A CA 1
ATOM 1826 C C . MET A 1 221 ? 10.576 -9.113 -0.341 1.00 94.31 221 MET A C 1
ATOM 1828 O O . MET A 1 221 ? 10.430 -9.238 0.875 1.00 94.31 221 MET A O 1
ATOM 1832 N N . GLY A 1 222 ? 11.776 -9.063 -0.926 1.00 94.12 222 GLY A N 1
ATOM 1833 C CA . GLY A 1 222 ? 13.047 -9.123 -0.203 1.00 94.12 222 GLY A CA 1
ATOM 1834 C C . GLY A 1 222 ? 13.202 -7.985 0.807 1.00 94.12 222 GLY A C 1
ATOM 1835 O O . GLY A 1 222 ? 13.502 -8.240 1.970 1.00 94.12 222 GLY A O 1
ATOM 1836 N N . TYR A 1 223 ? 12.903 -6.752 0.396 1.00 94.56 223 TYR A N 1
ATOM 1837 C CA . TYR A 1 223 ? 12.949 -5.567 1.251 1.00 94.56 223 TYR A CA 1
ATOM 1838 C C . TYR A 1 223 ? 12.015 -5.695 2.459 1.00 94.56 223 TYR A C 1
ATOM 1840 O O . TYR A 1 223 ? 12.412 -5.438 3.596 1.00 94.56 223 TYR A O 1
ATOM 1848 N N . SER A 1 224 ? 10.797 -6.203 2.247 1.00 93.94 224 SER A N 1
ATOM 1849 C CA . SER A 1 224 ? 9.839 -6.405 3.336 1.00 93.94 224 SER A CA 1
ATOM 1850 C C . SER A 1 224 ? 10.308 -7.404 4.401 1.00 93.94 224 SER A C 1
ATOM 1852 O O . SER A 1 224 ? 9.882 -7.307 5.555 1.00 93.94 224 SER A O 1
ATOM 1854 N N . GLN A 1 225 ? 11.203 -8.343 4.059 1.00 91.69 225 GLN A N 1
ATOM 1855 C CA . GLN A 1 225 ? 11.707 -9.331 5.019 1.00 91.69 225 GLN A CA 1
ATOM 1856 C C . GLN A 1 225 ? 12.510 -8.692 6.155 1.00 91.69 225 GLN A C 1
ATOM 1858 O O . GLN A 1 225 ? 12.654 -9.305 7.211 1.00 91.69 225 GLN A O 1
ATOM 1863 N N . CYS A 1 226 ? 12.970 -7.448 5.985 1.00 91.56 226 CYS A N 1
ATOM 1864 C CA . CYS A 1 226 ? 13.593 -6.683 7.058 1.00 91.56 226 CYS A CA 1
ATOM 1865 C C . CYS A 1 226 ? 12.645 -6.385 8.235 1.00 91.56 226 CYS A C 1
ATOM 1867 O O . CYS A 1 226 ? 13.126 -6.036 9.311 1.00 91.56 226 CYS A O 1
ATOM 1869 N N . LEU A 1 227 ? 11.323 -6.522 8.063 1.00 89.00 227 LEU A N 1
ATOM 1870 C CA . LEU A 1 227 ? 10.359 -6.457 9.166 1.00 89.00 227 LEU A CA 1
ATOM 1871 C C . LEU A 1 227 ? 10.324 -7.765 9.961 1.00 89.00 227 LEU A C 1
ATOM 1873 O O . LEU A 1 227 ? 10.518 -7.789 11.173 1.00 89.00 227 LEU A O 1
ATOM 1877 N N . VAL A 1 228 ? 9.990 -8.846 9.260 1.00 87.12 228 VAL A N 1
ATOM 1878 C CA . VAL A 1 228 ? 9.831 -10.205 9.776 1.00 87.12 228 VAL A CA 1
ATOM 1879 C C . VAL A 1 228 ? 9.778 -11.163 8.585 1.00 87.12 228 VAL A C 1
ATOM 1881 O O . VAL A 1 228 ? 9.330 -10.791 7.496 1.00 87.12 228 VAL A O 1
ATOM 1884 N N . GLY A 1 229 ? 10.202 -12.413 8.781 1.00 87.06 229 GLY A N 1
ATOM 1885 C CA . GLY A 1 229 ? 10.076 -13.451 7.757 1.00 87.06 229 GLY A CA 1
ATOM 1886 C C . GLY A 1 229 ? 8.634 -13.567 7.246 1.00 87.06 229 GLY A C 1
ATOM 1887 O O . GLY A 1 229 ? 7.699 -13.674 8.038 1.00 87.06 229 GLY A O 1
ATOM 1888 N N . GLY A 1 230 ? 8.457 -13.509 5.922 1.00 87.38 230 GLY A N 1
ATOM 1889 C CA . GLY A 1 230 ? 7.142 -13.598 5.275 1.00 87.38 230 GLY A CA 1
ATOM 1890 C C . GLY A 1 230 ? 6.267 -12.341 5.380 1.00 87.38 230 GLY A C 1
ATOM 1891 O O . GLY A 1 230 ? 5.072 -12.427 5.099 1.00 87.38 230 GLY A O 1
ATOM 1892 N N . ALA A 1 231 ? 6.823 -11.181 5.762 1.00 91.25 231 ALA A N 1
ATOM 1893 C CA . ALA A 1 231 ? 6.067 -9.932 5.900 1.00 91.25 231 ALA A CA 1
ATOM 1894 C C . ALA A 1 231 ? 5.222 -9.599 4.662 1.00 91.25 231 ALA A C 1
ATOM 1896 O O . ALA A 1 231 ? 4.037 -9.317 4.812 1.00 91.25 231 ALA A O 1
ATOM 1897 N N . PHE A 1 232 ? 5.788 -9.701 3.454 1.00 94.38 232 PHE A N 1
ATOM 1898 C CA . PHE A 1 232 ? 5.043 -9.461 2.218 1.00 94.38 232 PHE A CA 1
ATOM 1899 C C . PHE A 1 232 ? 3.759 -10.292 2.131 1.00 94.38 232 PHE A C 1
ATOM 1901 O O . PHE A 1 232 ? 2.682 -9.734 1.967 1.00 94.38 232 PHE A O 1
ATOM 1908 N N . VAL A 1 233 ? 3.848 -11.616 2.293 1.00 92.38 233 VAL A N 1
ATOM 1909 C CA . VAL A 1 233 ? 2.680 -12.507 2.191 1.00 92.38 233 VAL A CA 1
ATOM 1910 C C . VAL A 1 233 ? 1.664 -12.202 3.285 1.00 92.38 233 VAL A C 1
ATOM 1912 O O . VAL A 1 233 ? 0.471 -12.129 3.014 1.00 92.38 233 VAL A O 1
ATOM 1915 N N . LYS A 1 234 ? 2.131 -11.947 4.510 1.00 90.69 234 LYS A N 1
ATOM 1916 C CA . LYS A 1 234 ? 1.259 -11.607 5.638 1.00 90.69 234 LYS A CA 1
ATOM 1917 C C . LYS A 1 234 ? 0.466 -10.315 5.411 1.00 90.69 234 LYS A C 1
ATOM 1919 O O . LYS A 1 234 ? -0.631 -10.180 5.945 1.00 90.69 234 LYS A O 1
ATOM 1924 N N . ILE A 1 235 ? 1.048 -9.358 4.693 1.00 91.88 235 ILE A N 1
ATOM 1925 C CA . ILE A 1 235 ? 0.510 -8.005 4.533 1.00 91.88 235 ILE A CA 1
ATOM 1926 C C . ILE A 1 235 ? -0.270 -7.879 3.221 1.00 91.88 235 ILE A C 1
ATOM 1928 O O . ILE A 1 235 ? -1.410 -7.436 3.224 1.00 91.88 235 ILE A O 1
ATOM 1932 N N . VAL A 1 236 ? 0.342 -8.287 2.112 1.00 94.81 236 VAL A N 1
ATOM 1933 C CA . VAL A 1 236 ? -0.168 -8.109 0.745 1.00 94.81 236 VAL A CA 1
ATOM 1934 C C . VAL A 1 236 ? -0.794 -9.389 0.196 1.00 94.81 236 VAL A C 1
ATOM 1936 O O . VAL A 1 236 ? -1.651 -9.314 -0.672 1.00 94.81 236 VAL A O 1
ATOM 1939 N N . GLY A 1 237 ? -0.414 -10.569 0.697 1.00 93.00 237 GLY A N 1
ATOM 1940 C CA . GLY A 1 237 ? -0.743 -11.854 0.070 1.00 93.00 237 GLY A CA 1
ATOM 1941 C C . GLY A 1 237 ? -2.236 -12.087 -0.169 1.00 93.00 237 GLY A C 1
ATOM 1942 O O . GLY A 1 237 ? -2.601 -12.620 -1.208 1.00 93.00 237 GLY A O 1
ATOM 1943 N N . ILE A 1 238 ? -3.102 -11.647 0.743 1.00 91.44 238 ILE A N 1
ATOM 1944 C CA . ILE A 1 238 ? -4.569 -11.752 0.607 1.00 91.44 238 ILE A CA 1
ATOM 1945 C C . ILE A 1 238 ? -5.168 -10.807 -0.448 1.00 91.44 238 ILE A C 1
ATOM 1947 O O . ILE A 1 238 ? -6.283 -11.033 -0.906 1.00 91.44 238 ILE A O 1
ATOM 1951 N N . PHE A 1 239 ? -4.430 -9.768 -0.837 1.00 93.19 239 PHE A N 1
ATOM 1952 C CA . PHE A 1 239 ? -4.825 -8.765 -1.829 1.00 93.19 239 PHE A CA 1
ATOM 1953 C C . PHE A 1 239 ? -4.287 -9.079 -3.232 1.00 93.19 239 PHE A C 1
ATOM 1955 O O . PHE A 1 239 ? -4.512 -8.312 -4.161 1.00 93.19 239 PHE A O 1
ATOM 1962 N N . LEU A 1 240 ? -3.587 -10.207 -3.409 1.00 91.25 240 LEU A N 1
ATOM 1963 C CA . LEU A 1 240 ? -3.085 -10.642 -4.717 1.00 91.25 240 LEU A CA 1
ATOM 1964 C C . LEU A 1 240 ? -4.152 -11.331 -5.582 1.00 91.25 240 LEU A C 1
ATOM 1966 O O . LEU A 1 240 ? -3.862 -11.728 -6.713 1.00 91.25 240 LEU A O 1
ATOM 1970 N N . ASN A 1 241 ? -5.386 -11.459 -5.088 1.00 83.88 241 ASN A N 1
ATOM 1971 C CA . ASN A 1 241 ? -6.487 -12.002 -5.871 1.00 83.88 241 ASN A CA 1
ATOM 1972 C C . ASN A 1 241 ? -6.747 -11.092 -7.084 1.00 83.88 241 ASN A C 1
ATOM 1974 O O . ASN A 1 241 ? -6.925 -9.885 -6.930 1.00 83.88 241 ASN A O 1
ATOM 1978 N N . CYS A 1 242 ? -6.750 -11.670 -8.286 1.00 81.19 242 CYS A N 1
ATOM 1979 C CA . CYS A 1 242 ? -6.811 -10.952 -9.567 1.00 81.19 242 CYS A CA 1
ATOM 1980 C C . CYS A 1 242 ? -5.620 -10.020 -9.866 1.00 81.19 242 CYS A C 1
ATOM 1982 O O . CYS A 1 242 ? -5.707 -9.222 -10.799 1.00 81.19 242 CYS A O 1
ATOM 1984 N N . ALA A 1 243 ? -4.509 -10.107 -9.128 1.00 87.81 243 ALA A N 1
ATOM 1985 C CA . ALA A 1 243 ? -3.312 -9.338 -9.449 1.00 87.8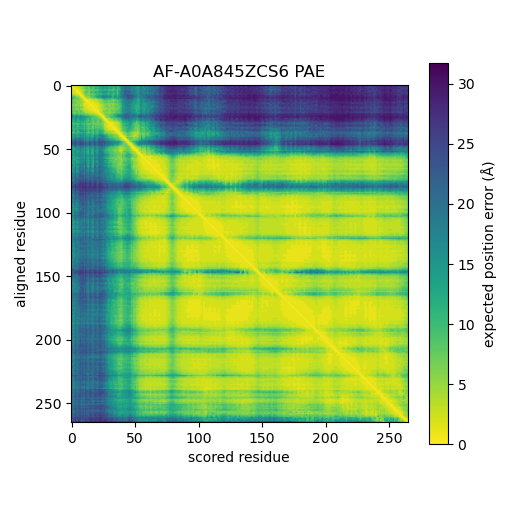1 243 ALA A CA 1
ATOM 1986 C C . ALA A 1 243 ? -2.745 -9.746 -10.817 1.00 87.81 243 ALA A C 1
ATOM 1988 O O . ALA A 1 243 ? -2.597 -10.936 -11.113 1.00 87.81 243 ALA A O 1
ATOM 1989 N N . ASN A 1 244 ? -2.367 -8.752 -11.623 1.00 88.25 244 ASN A N 1
ATOM 1990 C CA . ASN A 1 244 ? -1.570 -8.994 -12.816 1.00 88.25 244 ASN A CA 1
ATOM 1991 C C . ASN A 1 244 ? -0.099 -9.161 -12.416 1.00 88.25 244 ASN A C 1
ATOM 1993 O O . ASN A 1 244 ? 0.574 -8.175 -12.116 1.00 88.25 244 ASN A O 1
ATOM 1997 N N . LEU A 1 245 ? 0.380 -10.404 -12.399 1.00 88.19 245 LEU A N 1
ATOM 1998 C CA . LEU A 1 245 ? 1.775 -10.744 -12.110 1.00 88.19 245 LEU A CA 1
ATOM 1999 C C . LEU A 1 245 ? 2.500 -11.266 -13.363 1.00 88.19 245 LEU A C 1
ATOM 2001 O O . LEU A 1 245 ? 3.532 -11.926 -13.234 1.00 88.19 245 LEU A O 1
ATOM 2005 N N . SER A 1 246 ? 1.964 -10.979 -14.555 1.00 84.94 246 SER A N 1
ATOM 2006 C CA . SER A 1 246 ? 2.563 -11.366 -15.829 1.00 84.94 246 SER A CA 1
ATOM 2007 C C . SER A 1 246 ? 4.013 -10.915 -15.927 1.00 84.94 246 SER A C 1
ATOM 2009 O O . SER A 1 246 ? 4.362 -9.789 -15.566 1.00 84.94 246 SER A O 1
ATOM 2011 N N . ASP A 1 247 ? 4.854 -11.839 -16.386 1.00 88.31 247 ASP A N 1
ATOM 2012 C CA . ASP A 1 247 ? 6.298 -11.673 -16.558 1.00 88.31 247 ASP A CA 1
ATOM 2013 C C . ASP A 1 247 ? 7.088 -11.285 -15.288 1.00 88.31 247 ASP A C 1
ATOM 2015 O O . ASP A 1 247 ? 8.274 -10.964 -15.379 1.00 88.31 247 ASP A O 1
ATOM 2019 N N . ALA A 1 248 ? 6.486 -11.347 -14.092 1.00 92.06 248 ALA A N 1
ATOM 2020 C CA . ALA A 1 248 ? 7.199 -11.127 -12.837 1.00 92.06 248 ALA A CA 1
ATOM 2021 C C . ALA A 1 248 ? 8.115 -12.319 -12.506 1.00 92.06 248 ALA A C 1
ATOM 2023 O O . ALA A 1 248 ? 7.672 -13.466 -12.411 1.00 92.06 248 ALA A O 1
ATOM 2024 N N . ASP A 1 249 ? 9.396 -12.045 -12.255 1.00 93.31 249 ASP A N 1
ATOM 2025 C CA . ASP A 1 249 ? 10.308 -13.034 -11.693 1.00 93.31 249 ASP A CA 1
ATOM 2026 C C . ASP A 1 249 ? 10.028 -13.180 -10.196 1.00 93.31 249 ASP A C 1
ATOM 2028 O O . ASP A 1 249 ? 10.320 -12.292 -9.400 1.00 93.31 249 ASP A O 1
ATOM 2032 N N . LEU A 1 250 ? 9.451 -14.319 -9.818 1.00 89.88 250 LEU A N 1
ATOM 2033 C CA . LEU A 1 250 ? 9.175 -14.699 -8.431 1.00 89.88 250 LEU A CA 1
ATOM 2034 C C . LEU A 1 250 ? 10.003 -15.922 -8.011 1.00 89.88 250 LEU A C 1
ATOM 2036 O O . LEU A 1 250 ? 9.638 -16.656 -7.089 1.00 89.88 250 LEU A O 1
ATOM 2040 N N . SER A 1 251 ? 11.127 -16.167 -8.688 1.00 90.31 251 SER A N 1
ATOM 2041 C CA . SER A 1 251 ? 12.004 -17.300 -8.403 1.00 90.31 251 SER A CA 1
ATOM 2042 C C . SER A 1 251 ? 12.515 -17.252 -6.962 1.00 90.31 251 SER A C 1
ATOM 2044 O O . SER A 1 251 ? 13.134 -16.286 -6.524 1.00 90.31 251 SER A O 1
ATOM 2046 N N . GLY A 1 252 ? 12.252 -18.317 -6.200 1.00 84.19 252 GLY A N 1
ATOM 2047 C CA . GLY A 1 252 ? 12.645 -18.413 -4.789 1.00 84.19 252 GLY A CA 1
ATOM 2048 C C . GLY A 1 252 ? 11.764 -17.618 -3.817 1.00 84.19 252 GLY A C 1
ATOM 2049 O O . GLY A 1 252 ? 12.022 -17.644 -2.612 1.00 84.19 252 GLY A O 1
ATOM 2050 N N . ALA A 1 253 ? 10.714 -16.949 -4.297 1.00 87.81 253 ALA A N 1
ATOM 2051 C CA . ALA A 1 253 ? 9.732 -16.300 -3.445 1.00 87.81 253 ALA A CA 1
ATOM 2052 C C . ALA A 1 253 ? 8.862 -17.345 -2.725 1.00 87.81 253 ALA A C 1
ATOM 2054 O O . ALA A 1 253 ? 8.313 -18.254 -3.349 1.00 87.81 253 ALA A O 1
ATOM 2055 N N . ASN A 1 254 ? 8.696 -17.209 -1.406 1.00 85.44 254 ASN A N 1
ATOM 2056 C CA . ASN A 1 254 ? 7.701 -17.995 -0.680 1.00 85.44 254 ASN A CA 1
ATOM 2057 C C . ASN A 1 254 ? 6.349 -17.269 -0.713 1.00 85.44 254 ASN A C 1
ATOM 2059 O O . ASN A 1 254 ? 6.216 -16.220 -0.087 1.00 85.44 254 ASN A O 1
ATOM 2063 N N . LEU A 1 255 ? 5.373 -17.840 -1.423 1.00 86.06 255 LEU A N 1
ATOM 2064 C CA . LEU A 1 255 ? 3.996 -17.342 -1.555 1.00 86.06 255 LEU A CA 1
ATOM 2065 C C . LEU A 1 255 ? 2.949 -18.360 -1.058 1.00 86.06 255 LEU A C 1
ATOM 2067 O O . LEU A 1 255 ? 1.789 -18.276 -1.447 1.00 86.06 255 LEU A O 1
ATOM 2071 N N . SER A 1 256 ? 3.335 -19.329 -0.216 1.00 85.50 256 SER A N 1
ATOM 2072 C CA . SER A 1 256 ? 2.462 -20.451 0.181 1.00 85.50 256 SER A CA 1
ATOM 2073 C C . SER A 1 256 ? 1.121 -20.036 0.796 1.00 85.50 256 SER A C 1
ATOM 2075 O O . SER A 1 256 ? 0.136 -20.747 0.620 1.00 85.50 256 SER A O 1
ATOM 2077 N N . ASP A 1 257 ? 1.087 -18.891 1.484 1.00 84.62 257 ASP A N 1
ATOM 2078 C CA . ASP A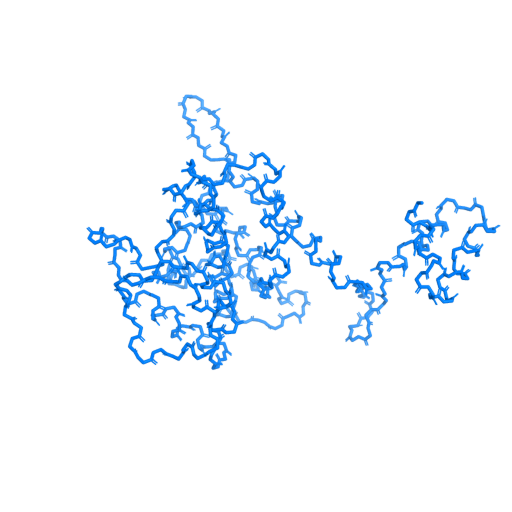 1 257 ? -0.099 -18.384 2.188 1.00 84.62 257 ASP A CA 1
ATOM 2079 C C . ASP A 1 257 ? -0.776 -17.205 1.458 1.00 84.62 257 ASP A C 1
ATOM 2081 O O . ASP A 1 257 ? -1.651 -16.547 2.020 1.00 84.62 257 ASP A O 1
ATOM 2085 N N . ALA A 1 258 ? -0.360 -16.896 0.225 1.00 85.06 258 ALA A N 1
ATOM 2086 C CA . ALA A 1 258 ? -0.956 -15.825 -0.567 1.00 85.06 258 ALA A CA 1
ATOM 2087 C C . ALA A 1 258 ? -2.256 -16.280 -1.253 1.00 85.06 258 ALA A C 1
ATOM 2089 O O . ALA A 1 258 ? -2.357 -17.404 -1.750 1.00 85.06 258 ALA A O 1
ATOM 2090 N N . ASP A 1 259 ? -3.241 -15.382 -1.342 1.00 85.38 259 ASP A N 1
ATOM 2091 C CA . ASP A 1 259 ? -4.443 -15.600 -2.143 1.00 85.38 259 ASP A CA 1
ATOM 2092 C C . ASP A 1 259 ? -4.151 -15.275 -3.609 1.00 85.38 259 ASP A C 1
ATOM 2094 O O . ASP A 1 259 ? -4.346 -14.159 -4.080 1.00 85.38 259 ASP A O 1
ATOM 2098 N N . LEU A 1 260 ? -3.666 -16.282 -4.329 1.00 81.00 260 LEU A N 1
ATOM 2099 C CA . LEU A 1 260 ? -3.413 -16.223 -5.766 1.00 81.00 260 LEU A CA 1
ATOM 2100 C C . LEU A 1 260 ? -4.596 -16.800 -6.548 1.00 81.00 260 LEU A C 1
ATOM 2102 O O . LEU A 1 260 ? -4.420 -17.547 -7.503 1.00 81.00 260 LEU A O 1
ATOM 2106 N N . ARG A 1 261 ? -5.840 -16.559 -6.137 1.00 80.38 261 ARG A N 1
ATOM 2107 C CA . ARG A 1 261 ? -6.982 -16.866 -7.013 1.00 80.38 261 ARG A CA 1
ATOM 2108 C C . ARG A 1 261 ? -7.083 -15.778 -8.078 1.00 80.38 261 ARG A C 1
ATOM 2110 O O . ARG A 1 261 ? -6.728 -14.634 -7.840 1.00 80.38 261 ARG A O 1
ATOM 2117 N N . GLY A 1 262 ? -7.481 -16.143 -9.292 1.00 72.56 262 GLY A N 1
ATOM 2118 C CA . GLY A 1 262 ? -7.689 -15.172 -10.374 1.00 72.56 262 GLY A CA 1
ATOM 2119 C C . GLY A 1 262 ? -6.443 -14.433 -10.882 1.00 72.56 262 GLY A C 1
ATOM 2120 O O . GLY A 1 262 ? -6.576 -13.661 -11.826 1.00 72.56 262 GLY A O 1
ATOM 2121 N N . TRP A 1 263 ? -5.256 -14.655 -10.309 1.00 69.12 263 TRP A N 1
ATOM 2122 C CA . TRP A 1 263 ? -4.007 -14.157 -10.883 1.00 69.12 263 TRP A CA 1
ATOM 2123 C C . TRP A 1 263 ? -3.761 -14.782 -12.259 1.00 69.12 263 TRP A C 1
ATOM 2125 O O . TRP A 1 263 ? -4.194 -15.907 -12.539 1.00 69.12 263 TRP A O 1
ATOM 2135 N N . TYR A 1 264 ? -3.048 -14.055 -13.106 1.00 71.12 264 TYR A N 1
ATOM 2136 C CA . TYR A 1 264 ? -2.602 -14.544 -14.402 1.00 71.12 264 TYR A CA 1
ATOM 2137 C C . TYR A 1 264 ? -1.125 -14.202 -14.620 1.00 71.12 264 TYR A C 1
ATOM 2139 O O . TYR A 1 264 ? -0.626 -13.201 -14.096 1.00 71.12 264 TYR A O 1
ATOM 2147 N N . LEU A 1 265 ? -0.456 -15.111 -15.339 1.00 56.06 265 LEU A N 1
ATOM 2148 C CA . LEU A 1 265 ? 0.905 -15.002 -15.866 1.00 56.06 265 LEU A CA 1
ATOM 2149 C C . LEU A 1 265 ? 0.838 -14.639 -17.340 1.00 56.06 265 LEU A C 1
ATOM 2151 O O . LEU A 1 265 ? -0.020 -15.222 -18.040 1.00 56.06 265 LEU A O 1
#

Solvent-accessible surface area (backbone atoms only — not comparable to full-atom values): 14648 Å² total; per-residue (Å²): 106,74,68,57,59,58,64,69,71,66,52,66,70,55,51,53,42,49,53,54,15,61,74,64,75,39,75,64,39,47,53,50,40,53,45,56,61,46,41,39,76,40,92,86,56,73,90,91,43,71,33,60,63,42,66,70,57,50,34,44,52,50,18,52,56,48,43,63,56,53,41,50,62,45,37,70,40,78,56,96,91,44,80,40,60,66,47,48,71,72,54,46,51,33,49,45,30,65,69,27,30,66,67,78,69,44,72,66,26,49,53,43,30,51,60,47,47,74,73,46,93,51,49,60,55,52,40,47,55,54,52,49,52,51,49,51,44,50,76,73,40,46,58,70,76,68,64,34,65,38,58,56,50,40,39,56,52,37,49,74,73,72,41,92,64,50,67,69,54,30,49,45,32,22,52,50,38,51,49,42,52,46,38,51,46,20,51,52,13,70,75,32,88,92,36,30,79,67,30,62,54,40,78,27,32,54,85,97,40,96,70,43,35,39,53,48,54,42,52,52,44,58,58,29,38,78,77,38,87,60,36,41,37,78,66,40,15,73,52,32,44,55,34,50,50,50,77,47,46,57,84,91,61,82,56,91,80,32,35,67,50,74,43,50,109

Radius of gyration: 21.66 Å; Cα contacts (8 Å, |Δi|>4): 326; chains: 1; bounding box: 52×52×58 Å

Secondary structure (DSSP, 8-state):
-HHHHHHHT--HHHHHHHHHHHHT--HHHHHHHHHHHHEEE-SSSSSS-EEES-HHHHHHHHHHHHHHHHHHTT-EEEETTEEEESS-HHHHHHHHHHHHSSS---HHHHHHHHHHHTTSS--HHHHHHHHHHHHHHHHTTHHHHTT-HHHHHHHHHHHHTT----HHHHHHHHHHHHHHHHHHHHHHHHH-TTTTTTT---TT--TTSTT--TTHHHHHHHHHTTTSTTHHHHHHGGG-TT-B-TT---TT---TTS--SS-B-

Nearest PDB structures (foldseek):
  7rj5-assembly1_D  TM=2.431E-01  e=5.726E+00  Escherichia coli
  7aoi-assembly1_BE  TM=1.905E-01  e=3.253E+00  Trypanosoma brucei
  6yxx-assembly1_BE  TM=1.758E-01  e=8.349E+00  Trypanosoma brucei brucei

Sequence (265 aa):
MIEDRLLEQGCQELKNLIENARQNQREDGLKNALAAFYLKKSETATNNSVEFFHKSFGEFLCAKRMVENLEDLTEKTERRGQVNYFVSDKELERQVYDLFGYGLLTVEVAGYLMALLVKSEVKLEVLFKRLHKFYLDWCDGKFIDEMEEALSKKVRQLWKWGIESGQLQVDIYTGLNVMILLFELHSYGQSQEELREQLHFYPCGQPDSENFDNTRLLRMMGYSQCLVGGAFVKIVGIFLNCANLSDADLSGANLSDADLRGWYL